Protein AF-A0A640VP22-F1 (afdb_monomer)

Structure (mmCIF, N/CA/C/O backbone):
data_AF-A0A640VP22-F1
#
_entry.id   AF-A0A640VP22-F1
#
loop_
_atom_site.group_PDB
_atom_site.id
_atom_site.type_symbol
_atom_site.label_atom_id
_atom_site.label_alt_id
_atom_site.label_comp_id
_atom_site.label_asym_id
_atom_site.label_entity_id
_atom_site.label_seq_id
_atom_site.pdbx_PDB_ins_code
_atom_site.Cartn_x
_atom_site.Cartn_y
_atom_site.Cartn_z
_atom_site.occupancy
_atom_site.B_iso_or_equiv
_atom_site.auth_seq_id
_atom_site.auth_comp_id
_atom_site.auth_asym_id
_atom_site.auth_atom_id
_atom_site.pdbx_PDB_model_num
ATOM 1 N N . MET A 1 1 ? -20.504 10.944 -17.393 1.00 70.50 1 MET A N 1
ATOM 2 C CA . MET A 1 1 ? -19.951 9.581 -17.569 1.00 70.50 1 MET A CA 1
ATOM 3 C C . MET A 1 1 ? -20.963 8.464 -17.275 1.00 70.50 1 MET A C 1
ATOM 5 O O . MET A 1 1 ? -20.603 7.311 -17.451 1.00 70.50 1 MET A O 1
ATOM 9 N N . GLY A 1 2 ? -22.208 8.763 -16.865 1.00 82.88 2 GLY A N 1
ATOM 10 C CA . GLY A 1 2 ? -23.311 7.787 -16.872 1.00 82.88 2 GLY A CA 1
ATOM 11 C C . GLY A 1 2 ? -23.309 6.718 -15.774 1.00 82.88 2 GLY A C 1
ATOM 12 O O . GLY A 1 2 ? -24.200 5.882 -15.793 1.00 82.88 2 GLY A O 1
ATOM 13 N N . TRP A 1 3 ? -22.345 6.725 -14.841 1.00 85.38 3 TRP A N 1
ATOM 14 C CA . TRP A 1 3 ? -22.355 5.807 -13.698 1.00 85.38 3 TRP A CA 1
ATOM 15 C C . TRP A 1 3 ? -23.515 6.119 -12.753 1.00 85.38 3 TRP A C 1
ATOM 17 O O . TRP A 1 3 ? -23.686 7.269 -12.346 1.00 85.38 3 TRP A O 1
ATOM 27 N N . GLU A 1 4 ? -24.273 5.083 -12.406 1.00 84.69 4 GLU A N 1
ATOM 28 C CA . GLU A 1 4 ? -25.329 5.143 -11.405 1.00 84.69 4 GLU A CA 1
ATOM 29 C C . GLU A 1 4 ? -24.801 4.502 -10.121 1.00 84.69 4 GLU A C 1
ATOM 31 O O . GLU A 1 4 ? -24.335 3.358 -10.158 1.00 84.69 4 GLU A O 1
ATOM 36 N N . PRO A 1 5 ? -24.813 5.227 -8.993 1.00 85.00 5 PRO A N 1
ATOM 37 C CA . PRO A 1 5 ? -24.357 4.666 -7.737 1.00 85.00 5 PRO A CA 1
ATOM 38 C C . PRO A 1 5 ? -25.283 3.529 -7.273 1.00 85.00 5 PRO A C 1
ATOM 40 O O . PRO A 1 5 ? -26.452 3.479 -7.667 1.00 85.00 5 PRO A O 1
ATOM 43 N N . PRO A 1 6 ? -24.800 2.629 -6.397 1.00 85.56 6 PRO A N 1
ATOM 44 C CA . PRO A 1 6 ? -25.638 1.591 -5.812 1.00 85.56 6 PRO A CA 1
ATOM 45 C C . PRO A 1 6 ? -26.874 2.169 -5.111 1.00 85.56 6 PRO A C 1
ATOM 47 O O . PRO A 1 6 ? -26.823 3.247 -4.518 1.00 85.56 6 PRO A O 1
ATOM 50 N N . ALA A 1 7 ? -27.974 1.406 -5.106 1.00 83.81 7 ALA A N 1
ATOM 51 C CA . ALA A 1 7 ? -29.240 1.821 -4.488 1.00 83.81 7 ALA A CA 1
ATOM 52 C C . ALA A 1 7 ? -29.098 2.195 -3.000 1.00 83.81 7 ALA A C 1
ATOM 54 O O . ALA A 1 7 ? -29.812 3.061 -2.497 1.00 83.81 7 ALA A O 1
ATOM 55 N N . ARG A 1 8 ? -28.159 1.551 -2.297 1.00 86.50 8 ARG A N 1
ATOM 56 C CA . ARG A 1 8 ? -27.728 1.941 -0.958 1.00 86.50 8 ARG A CA 1
ATOM 57 C C . ARG A 1 8 ? -26.266 2.354 -1.022 1.00 86.50 8 ARG A C 1
ATOM 59 O O . ARG A 1 8 ? -25.406 1.493 -1.168 1.00 86.50 8 ARG A O 1
ATOM 66 N N . LEU A 1 9 ? -26.025 3.651 -0.862 1.00 89.44 9 LEU A N 1
ATOM 67 C CA . LEU A 1 9 ? -24.681 4.209 -0.778 1.00 89.44 9 LEU A CA 1
ATOM 68 C C . LEU A 1 9 ? -23.944 3.645 0.438 1.00 89.44 9 LEU A C 1
ATOM 70 O O . LEU A 1 9 ? -24.460 3.662 1.562 1.00 89.44 9 LEU A O 1
ATOM 74 N N . GLY A 1 10 ? -22.738 3.153 0.196 1.00 89.69 10 GLY A N 1
ATOM 75 C CA . GLY A 1 10 ? -21.825 2.626 1.194 1.00 89.69 10 GLY A CA 1
ATOM 76 C C . GLY A 1 10 ? -20.486 3.357 1.179 1.00 89.69 10 GLY A C 1
ATOM 77 O O . GLY A 1 10 ? -20.133 4.071 0.247 1.00 89.69 10 GLY A O 1
ATOM 78 N N . GLN A 1 11 ? -19.693 3.147 2.229 1.00 92.06 11 GLN A N 1
ATOM 79 C CA . GLN A 1 11 ? -18.321 3.673 2.283 1.00 92.06 11 GLN A CA 1
ATOM 80 C C . GLN A 1 11 ? -17.365 2.924 1.338 1.00 92.06 11 GLN A C 1
ATOM 82 O O . GLN A 1 11 ? -16.268 3.398 1.069 1.00 92.06 11 GLN A O 1
ATOM 87 N N . PHE A 1 12 ? -17.787 1.762 0.836 1.00 94.00 12 PHE A N 1
ATOM 88 C CA . PHE A 1 12 ? -16.981 0.819 0.062 1.00 94.00 12 PHE A CA 1
ATOM 89 C C . PHE A 1 12 ? -17.695 0.428 -1.239 1.00 94.00 12 PHE A C 1
ATOM 91 O O . PHE A 1 12 ? -17.781 -0.755 -1.577 1.00 94.00 12 PHE A O 1
ATOM 98 N N . ASP A 1 13 ? -18.277 1.412 -1.924 1.00 92.38 13 ASP A N 1
ATOM 99 C CA . ASP A 1 13 ? -18.918 1.209 -3.223 1.00 92.38 13 ASP A CA 1
ATOM 100 C C . ASP A 1 13 ? -17.844 1.086 -4.311 1.00 92.38 13 ASP A C 1
ATOM 102 O O . ASP A 1 13 ? -17.009 1.975 -4.498 1.00 92.38 13 ASP A O 1
ATOM 106 N N . LEU A 1 14 ? -17.839 -0.043 -5.023 1.00 91.94 14 LEU A N 1
ATOM 107 C CA . LEU A 1 14 ? -16.862 -0.304 -6.075 1.00 91.94 14 LEU A CA 1
ATOM 108 C C . LEU A 1 14 ? -17.170 0.531 -7.322 1.00 91.94 14 LEU A C 1
ATOM 110 O O . LEU A 1 14 ? -18.305 0.583 -7.796 1.00 91.94 14 LEU A O 1
ATOM 114 N N . LEU A 1 15 ? -16.133 1.159 -7.873 1.00 92.50 15 LEU A N 1
ATOM 115 C CA . LEU A 1 15 ? -16.240 1.953 -9.094 1.00 92.50 15 LEU A CA 1
ATOM 116 C C . LEU A 1 15 ? -16.247 1.054 -10.341 1.00 92.50 15 LEU A C 1
ATOM 118 O O . LEU A 1 15 ? -15.545 0.040 -10.360 1.00 92.50 15 LEU A O 1
ATOM 122 N N . PRO A 1 16 ? -16.967 1.440 -11.410 1.00 92.38 16 PRO A N 1
ATOM 123 C CA . PRO A 1 16 ? -16.885 0.754 -12.691 1.00 92.38 16 PRO A CA 1
ATOM 124 C C . PRO A 1 16 ? -15.518 1.003 -13.335 1.00 92.38 16 PRO A C 1
ATOM 126 O O . PRO A 1 16 ? -14.792 1.943 -12.990 1.00 92.38 16 PRO A O 1
ATOM 129 N N . TRP A 1 17 ? -15.180 0.196 -14.332 1.00 91.94 17 TRP A N 1
ATOM 130 C CA . TRP A 1 17 ? -14.013 0.456 -15.160 1.00 91.94 17 TRP A CA 1
ATOM 131 C C . TRP A 1 17 ? -14.352 1.447 -16.267 1.00 91.94 17 TRP A C 1
ATOM 133 O O . TRP A 1 17 ? -15.409 1.379 -16.890 1.00 91.94 17 TRP A O 1
ATOM 143 N N . PHE A 1 18 ? -13.418 2.356 -16.533 1.00 92.25 18 PHE A N 1
ATOM 144 C CA . PHE A 1 18 ? -13.453 3.219 -17.705 1.00 92.25 18 PHE A CA 1
ATOM 145 C C . PHE A 1 18 ? -12.259 2.884 -18.588 1.00 92.25 18 PHE A C 1
ATOM 147 O O . PHE A 1 18 ? -11.114 3.085 -18.180 1.00 92.25 18 PHE A O 1
ATOM 154 N N . ILE A 1 19 ? -12.526 2.374 -19.788 1.00 91.88 19 ILE A N 1
ATOM 155 C CA . ILE A 1 19 ? -11.501 1.995 -20.764 1.00 91.88 19 ILE A CA 1
ATOM 156 C C . ILE A 1 19 ? -11.592 2.941 -21.956 1.00 91.88 19 ILE A C 1
ATOM 158 O O . ILE A 1 19 ? -12.686 3.310 -22.374 1.00 91.88 19 ILE A O 1
ATOM 162 N N . ARG A 1 20 ? -10.437 3.360 -22.475 1.00 90.56 20 ARG A N 1
ATOM 163 C CA . ARG A 1 20 ? -10.348 4.116 -23.727 1.00 90.56 20 ARG A CA 1
ATOM 164 C C . ARG A 1 20 ? -9.961 3.184 -24.859 1.00 90.56 20 ARG A C 1
ATOM 166 O O . ARG A 1 20 ? -9.027 2.402 -24.677 1.00 90.56 20 ARG A O 1
ATOM 173 N N . ASP A 1 21 ? -10.682 3.256 -25.969 1.00 90.19 21 ASP A N 1
ATOM 174 C CA . ASP A 1 21 ? -10.351 2.520 -27.188 1.00 90.19 21 ASP A CA 1
ATOM 175 C C . ASP A 1 21 ? -9.352 3.290 -28.072 1.00 90.19 21 ASP A C 1
ATOM 177 O O . ASP A 1 21 ? -8.767 4.294 -27.655 1.00 90.19 21 ASP A O 1
ATOM 181 N N . GLU A 1 22 ? -9.109 2.776 -29.278 1.00 88.06 22 GLU A N 1
ATOM 182 C CA . GLU A 1 22 ? -8.198 3.376 -30.258 1.00 88.06 22 GLU A CA 1
ATOM 183 C C . GLU A 1 22 ? -8.702 4.703 -30.847 1.00 88.06 22 GLU A C 1
ATOM 185 O O . GLU A 1 22 ? -7.883 5.526 -31.258 1.00 88.06 22 GLU A O 1
ATOM 190 N N . ASP A 1 23 ? -10.014 4.950 -30.791 1.00 90.88 23 ASP A N 1
ATOM 191 C CA . ASP A 1 23 ? -10.672 6.179 -31.245 1.00 90.88 23 ASP A CA 1
ATOM 192 C C . ASP A 1 23 ? -10.796 7.233 -30.116 1.00 90.88 23 ASP A C 1
ATOM 194 O O . ASP A 1 23 ? -11.493 8.238 -30.262 1.00 90.88 23 ASP A O 1
ATOM 198 N N . ASP A 1 24 ? -10.131 7.008 -28.971 1.00 85.12 24 ASP A N 1
ATOM 199 C CA . ASP A 1 24 ? -10.207 7.800 -27.726 1.00 85.12 24 ASP A CA 1
ATOM 200 C C . ASP A 1 24 ? -11.627 7.885 -27.122 1.00 85.12 24 ASP A C 1
ATOM 202 O O . ASP A 1 24 ? -11.910 8.719 -26.251 1.00 85.12 24 ASP A O 1
ATOM 206 N N . GLN A 1 25 ? -12.528 6.975 -27.508 1.00 90.81 25 GLN A N 1
ATOM 207 C CA . GLN A 1 25 ? -13.849 6.863 -26.899 1.00 90.81 25 GLN A CA 1
ATOM 208 C C . GLN A 1 25 ? -13.753 6.157 -25.547 1.00 90.81 25 GLN A C 1
ATOM 210 O O . GLN A 1 25 ? -13.010 5.195 -25.353 1.00 90.81 25 GLN A O 1
ATOM 215 N N . ARG A 1 26 ? -14.524 6.650 -24.570 1.00 92.06 26 ARG A N 1
ATOM 216 C CA . ARG A 1 26 ? -14.539 6.122 -23.200 1.00 92.06 26 ARG A CA 1
ATOM 217 C C . ARG A 1 26 ? -15.707 5.168 -23.002 1.00 92.06 26 ARG A C 1
ATOM 219 O O . ARG A 1 26 ? -16.858 5.597 -22.961 1.00 92.06 26 ARG A O 1
ATOM 226 N N . HIS A 1 27 ? -15.388 3.910 -22.747 1.00 92.19 27 HIS A N 1
ATOM 227 C CA . HIS A 1 27 ? -16.341 2.851 -22.445 1.00 92.19 27 HIS A CA 1
ATOM 228 C C . HIS A 1 27 ? -16.439 2.649 -20.938 1.00 92.19 27 HIS A C 1
ATOM 230 O O . HIS A 1 27 ? -15.427 2.422 -20.272 1.00 92.19 27 HIS A O 1
ATOM 236 N N . ARG A 1 28 ? -17.658 2.733 -20.396 1.00 92.38 28 ARG A N 1
ATOM 237 C CA . ARG A 1 28 ? -17.958 2.319 -19.021 1.00 92.38 28 ARG A CA 1
ATOM 238 C C . ARG A 1 28 ? -18.259 0.826 -19.020 1.00 92.38 28 ARG A C 1
ATOM 240 O O . ARG A 1 28 ? -19.160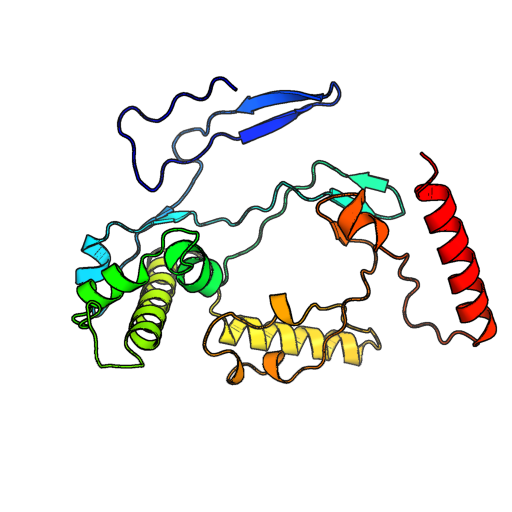 0.391 -19.731 1.00 92.38 28 ARG A O 1
ATOM 247 N N . ILE A 1 29 ? -17.558 0.078 -18.181 1.00 91.75 29 ILE A N 1
ATOM 248 C CA . ILE A 1 29 ? -17.802 -1.341 -17.939 1.00 91.75 29 ILE A CA 1
ATOM 249 C C . ILE A 1 29 ? -18.141 -1.495 -16.462 1.00 91.75 29 ILE A C 1
ATOM 251 O O . ILE A 1 29 ? -17.290 -1.291 -15.592 1.00 91.75 29 ILE A O 1
ATOM 255 N N . ASP A 1 30 ? -19.401 -1.814 -16.185 1.00 89.19 30 ASP A N 1
ATOM 256 C CA . ASP A 1 30 ? -19.852 -2.073 -14.824 1.00 89.19 30 ASP A CA 1
ATOM 257 C C . ASP A 1 30 ? -19.290 -3.418 -14.335 1.00 89.19 30 ASP A C 1
ATOM 259 O O . ASP A 1 30 ? -19.134 -4.373 -15.099 1.00 89.19 30 ASP A O 1
ATOM 263 N N . LEU A 1 31 ? -18.945 -3.480 -13.049 1.00 87.31 31 LEU A N 1
ATOM 264 C CA . LEU A 1 31 ? -18.388 -4.686 -12.445 1.00 87.31 31 LEU A CA 1
ATOM 265 C C . LEU A 1 31 ? -19.473 -5.751 -12.298 1.00 87.31 31 LEU A C 1
ATOM 267 O O . LEU A 1 31 ? -20.495 -5.527 -11.648 1.00 87.31 31 LEU A O 1
ATOM 271 N N . THR A 1 32 ? -19.227 -6.939 -12.844 1.00 82.56 32 THR A N 1
ATOM 272 C CA . THR A 1 32 ? -20.108 -8.087 -12.622 1.00 82.56 32 THR A CA 1
ATOM 273 C C . THR A 1 32 ? -20.063 -8.508 -11.152 1.00 82.56 32 THR A C 1
ATOM 275 O O . THR A 1 32 ? -19.002 -8.521 -10.526 1.00 82.56 32 THR A O 1
ATOM 278 N N . SER A 1 33 ? -21.209 -8.892 -10.587 1.00 78.06 33 SER A N 1
ATOM 279 C CA . SER A 1 33 ? -21.259 -9.424 -9.221 1.00 78.06 33 SER A CA 1
ATOM 280 C C . SER A 1 33 ? -20.291 -10.604 -9.051 1.00 78.06 33 SER A C 1
ATOM 282 O O . SER A 1 33 ? -20.219 -11.486 -9.906 1.00 78.06 33 SER A O 1
ATOM 284 N N . GLY A 1 34 ? -19.535 -10.609 -7.951 1.00 83.12 34 GLY A N 1
ATOM 285 C CA . GLY A 1 34 ? -18.610 -11.691 -7.598 1.00 83.12 34 GLY A CA 1
ATOM 286 C C . GLY A 1 34 ? -17.203 -11.598 -8.200 1.00 83.12 34 GLY A C 1
ATOM 287 O O . GLY A 1 34 ? -16.357 -12.412 -7.841 1.00 83.12 34 GLY A O 1
ATOM 288 N N . VAL A 1 35 ? -16.907 -10.613 -9.061 1.00 90.06 35 VAL A N 1
ATOM 289 C CA . VAL A 1 35 ? -15.550 -10.460 -9.640 1.00 90.06 35 VAL A CA 1
ATOM 290 C C . VAL A 1 35 ? -14.541 -9.853 -8.666 1.00 90.06 35 VAL A C 1
ATOM 292 O O . VAL A 1 35 ? -13.336 -10.028 -8.834 1.00 90.06 35 VAL A O 1
ATOM 295 N N . VAL A 1 36 ? -15.021 -9.145 -7.641 1.00 93.75 36 VAL A N 1
ATOM 296 C CA . VAL A 1 36 ? -14.184 -8.533 -6.608 1.00 93.75 36 VAL A CA 1
ATOM 297 C C . VAL A 1 36 ? -14.371 -9.289 -5.305 1.00 93.75 36 VAL A C 1
ATOM 299 O O . VAL A 1 36 ? -15.462 -9.324 -4.738 1.00 93.75 36 VAL A O 1
ATOM 302 N N . ARG A 1 37 ? -13.280 -9.878 -4.818 1.00 95.50 37 ARG A N 1
ATOM 303 C CA . ARG A 1 37 ? -13.211 -10.450 -3.478 1.00 95.50 37 ARG A CA 1
ATOM 304 C C . ARG A 1 37 ? -12.770 -9.367 -2.499 1.00 95.50 37 ARG A C 1
ATOM 306 O O . ARG A 1 37 ? -11.743 -8.723 -2.712 1.00 95.50 37 ARG A O 1
ATOM 313 N N . GLU A 1 38 ? -13.525 -9.203 -1.421 1.00 96.88 38 GLU A N 1
ATOM 314 C CA . GLU A 1 38 ? -13.189 -8.330 -0.296 1.00 96.88 38 GLU A CA 1
ATOM 315 C C . GLU A 1 38 ? -12.933 -9.158 0.967 1.00 96.88 38 GLU A C 1
ATOM 317 O O . GLU A 1 38 ? -13.460 -10.260 1.129 1.00 96.88 38 GLU A O 1
ATOM 322 N N . VAL A 1 39 ? -12.116 -8.617 1.866 1.00 98.38 39 VAL A N 1
ATOM 323 C CA . VAL A 1 39 ? -11.844 -9.161 3.199 1.00 98.38 39 VAL A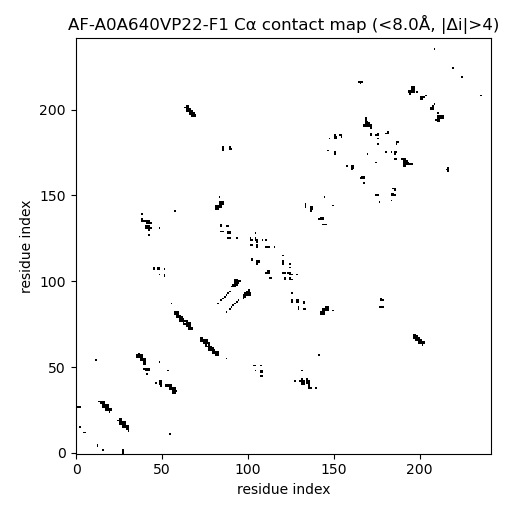 CA 1
ATOM 324 C C . VAL A 1 39 ? -12.382 -8.171 4.222 1.00 98.38 39 VAL A C 1
ATOM 326 O O . VAL A 1 39 ? -12.004 -6.999 4.198 1.00 98.38 39 VAL A O 1
ATOM 329 N N . ALA A 1 40 ? -13.267 -8.639 5.102 1.00 98.50 40 ALA A N 1
ATOM 330 C CA . ALA A 1 40 ? -13.713 -7.869 6.258 1.00 98.50 40 ALA A CA 1
ATOM 331 C C . ALA A 1 40 ? -12.582 -7.795 7.290 1.00 98.50 40 ALA A C 1
ATOM 333 O O . ALA A 1 40 ? -11.897 -8.791 7.518 1.00 98.50 40 ALA A O 1
ATOM 334 N N . ILE A 1 41 ? -12.377 -6.626 7.893 1.00 98.69 41 ILE A N 1
ATOM 335 C CA . ILE A 1 41 ? -11.274 -6.394 8.825 1.00 98.69 41 ILE A CA 1
ATOM 336 C C . ILE A 1 41 ? -11.758 -6.591 10.259 1.00 98.69 41 ILE A C 1
ATOM 338 O O . ILE A 1 41 ? -12.689 -5.934 10.722 1.00 98.69 41 ILE A O 1
ATOM 342 N N . MET A 1 42 ? -11.088 -7.490 10.964 1.00 98.38 42 MET A N 1
ATOM 343 C CA . MET A 1 42 ? -11.325 -7.843 12.355 1.00 98.38 42 MET A CA 1
ATOM 344 C C . MET A 1 42 ? -9.998 -8.009 13.097 1.00 98.38 42 MET A C 1
ATOM 346 O O . MET A 1 42 ? -8.952 -8.221 12.487 1.00 98.38 42 MET A O 1
ATOM 350 N N . HIS A 1 43 ? -10.043 -7.919 14.424 1.00 98.50 43 HIS A N 1
ATOM 351 C CA . HIS A 1 43 ? -8.875 -8.107 15.279 1.00 98.50 43 HIS A CA 1
ATOM 352 C C . HIS A 1 43 ? -9.120 -9.271 16.248 1.00 98.50 43 HIS A C 1
ATOM 354 O O . HIS A 1 43 ? -10.225 -9.350 16.792 1.00 98.50 43 HIS A O 1
ATOM 360 N N . PRO A 1 44 ? -8.125 -10.143 16.505 1.00 96.12 44 PRO A N 1
ATOM 361 C CA . PRO A 1 44 ? -8.293 -11.289 17.401 1.00 96.12 44 PRO A CA 1
ATOM 362 C C . PRO A 1 44 ? -8.623 -10.867 18.841 1.00 96.12 44 PRO A C 1
ATOM 364 O O . PRO A 1 44 ? -9.509 -11.442 19.466 1.00 96.12 44 PRO A O 1
ATOM 367 N N . GLU A 1 45 ? -7.946 -9.834 19.351 1.00 97.12 45 GLU A N 1
ATOM 368 C CA . GLU A 1 45 ? -8.131 -9.352 20.732 1.00 97.12 45 GLU A CA 1
ATOM 369 C C . GLU A 1 45 ? -9.089 -8.151 20.869 1.00 97.12 45 GLU A C 1
ATOM 371 O O . GLU A 1 45 ? -9.813 -8.031 21.857 1.00 97.12 45 GLU A O 1
ATOM 376 N N . HIS A 1 46 ? -9.154 -7.266 19.868 1.00 97.38 46 HIS A N 1
ATOM 377 C CA . HIS A 1 46 ? -9.941 -6.034 19.913 1.00 97.38 46 HIS A CA 1
ATOM 378 C C . HIS A 1 46 ? -11.222 -6.150 19.080 1.00 97.38 46 HIS A C 1
ATOM 380 O O . HIS A 1 46 ? -11.310 -5.659 17.953 1.00 97.38 46 HIS A O 1
ATOM 386 N N . GLN A 1 47 ? -12.252 -6.768 19.659 1.00 95.19 47 GLN A N 1
ATOM 387 C CA . GLN A 1 47 ? -13.533 -7.018 18.980 1.00 95.19 47 GLN A CA 1
ATOM 388 C C . GLN A 1 47 ? -14.220 -5.741 18.458 1.00 95.19 47 GLN A C 1
ATOM 390 O O . GLN A 1 47 ? -14.944 -5.801 17.464 1.00 95.19 47 GLN A O 1
ATOM 395 N N . GLY A 1 48 ? -13.953 -4.580 19.072 1.00 97.25 48 GLY A N 1
ATOM 396 C CA . GLY A 1 48 ? -14.472 -3.282 18.627 1.00 97.25 48 GLY A CA 1
ATOM 397 C C . GLY A 1 48 ? -14.093 -2.921 17.187 1.00 97.25 48 GLY A C 1
ATOM 398 O O . GLY A 1 48 ? -14.855 -2.227 16.519 1.00 97.25 48 GLY A O 1
ATOM 399 N N . ILE A 1 49 ? -12.979 -3.447 16.662 1.00 98.31 49 ILE A N 1
ATOM 400 C CA . ILE A 1 49 ? -12.565 -3.223 15.268 1.00 98.31 49 ILE A CA 1
ATOM 401 C C . ILE A 1 49 ? -13.597 -3.774 14.278 1.00 98.31 49 ILE A C 1
ATOM 403 O O . ILE A 1 49 ? -13.905 -3.113 13.289 1.00 98.31 49 ILE A O 1
ATOM 407 N N . ALA A 1 50 ? -14.183 -4.943 14.554 1.00 97.50 50 ALA A N 1
ATOM 408 C CA . ALA A 1 50 ? -15.172 -5.548 13.660 1.00 97.50 50 ALA A CA 1
ATOM 409 C C . ALA A 1 50 ? -16.446 -4.688 13.538 1.00 97.50 50 ALA A C 1
ATOM 411 O O . ALA A 1 50 ? -17.079 -4.658 12.482 1.00 97.50 50 ALA A O 1
ATOM 412 N N . ALA A 1 51 ? -16.796 -3.939 14.591 1.00 96.44 51 ALA A N 1
ATOM 413 C CA . ALA A 1 51 ? -17.960 -3.055 14.601 1.00 96.44 51 ALA A CA 1
ATOM 414 C C . ALA A 1 51 ? -17.813 -1.845 13.660 1.00 96.44 51 ALA A C 1
ATOM 416 O O . ALA A 1 51 ? -18.820 -1.265 13.259 1.00 96.44 51 ALA A O 1
ATOM 417 N N . LEU A 1 52 ? -16.584 -1.493 13.260 1.00 97.12 52 LEU A N 1
ATOM 418 C CA . LEU A 1 52 ? -16.323 -0.424 12.290 1.00 97.12 52 LEU A CA 1
ATOM 419 C C . LEU A 1 52 ? -16.733 -0.809 10.856 1.00 97.12 52 LEU A C 1
ATOM 421 O O . LEU A 1 52 ? -16.781 0.053 9.983 1.00 97.12 52 LEU A O 1
ATOM 425 N N . GLY A 1 53 ? -17.020 -2.091 10.590 1.00 97.06 53 GLY A N 1
ATOM 426 C CA . GLY A 1 53 ? -17.490 -2.555 9.280 1.00 97.06 53 GLY A CA 1
ATOM 427 C C . GLY A 1 53 ? -16.472 -2.366 8.152 1.00 97.06 53 GLY A C 1
ATOM 428 O O . GLY A 1 53 ? -16.853 -2.263 6.985 1.00 97.06 53 GLY A O 1
ATOM 429 N N . LEU A 1 54 ? -15.184 -2.289 8.493 1.00 98.38 54 LEU A N 1
ATOM 430 C CA . LEU A 1 54 ? -14.114 -2.069 7.528 1.00 98.38 54 LEU A CA 1
ATOM 431 C C . LEU A 1 54 ? -13.941 -3.295 6.634 1.00 98.38 54 LEU A C 1
ATOM 433 O O . LEU A 1 54 ? -13.999 -4.439 7.089 1.00 98.38 54 LEU A O 1
ATOM 437 N N . ARG A 1 55 ? -13.669 -3.051 5.355 1.00 98.12 55 ARG A N 1
ATOM 438 C CA . ARG A 1 55 ? -13.332 -4.092 4.385 1.00 98.12 55 ARG A CA 1
ATOM 439 C C . ARG A 1 55 ? -12.383 -3.557 3.326 1.00 98.12 55 ARG A C 1
ATOM 441 O O . ARG A 1 55 ? -12.298 -2.349 3.120 1.00 98.12 55 ARG A O 1
ATOM 448 N N . TRP A 1 56 ? -11.658 -4.450 2.662 1.00 98.44 56 TRP A N 1
ATOM 449 C CA . TRP A 1 56 ? -10.793 -4.077 1.543 1.00 98.44 56 TRP A CA 1
ATOM 450 C C . TRP A 1 56 ? -10.713 -5.181 0.489 1.00 98.44 56 TRP A C 1
ATOM 452 O O . TRP A 1 56 ? -10.747 -6.363 0.830 1.00 98.44 56 TRP A O 1
ATOM 462 N N . TYR A 1 57 ? -10.591 -4.805 -0.784 1.00 97.19 57 TYR A N 1
ATOM 463 C CA . TYR A 1 57 ? -10.462 -5.748 -1.897 1.00 97.19 57 TYR A CA 1
ATOM 464 C C . TYR A 1 57 ? -9.086 -6.421 -1.917 1.00 97.19 57 TYR A C 1
ATOM 466 O O . TYR A 1 57 ? -8.084 -5.822 -1.540 1.00 97.19 57 TYR A O 1
ATOM 474 N N . THR A 1 58 ? -9.020 -7.668 -2.385 1.00 97.12 58 THR A N 1
ATOM 475 C CA . THR A 1 58 ? -7.820 -8.508 -2.219 1.00 97.12 58 THR A CA 1
ATOM 476 C C . THR A 1 58 ? -6.732 -8.298 -3.267 1.00 97.12 58 THR A C 1
ATOM 478 O O . THR A 1 58 ? -5.601 -8.726 -3.055 1.00 97.12 58 THR A O 1
ATOM 481 N N . VAL A 1 59 ? -7.060 -7.700 -4.416 1.00 95.62 59 VAL A N 1
ATOM 482 C CA . VAL A 1 59 ? -6.139 -7.577 -5.557 1.00 95.62 59 VAL A CA 1
ATOM 483 C C . VAL A 1 59 ? -5.802 -6.105 -5.823 1.00 95.62 59 VA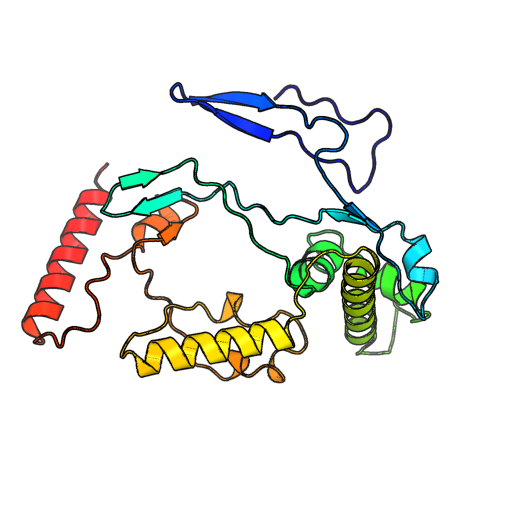L A C 1
ATOM 485 O O . VAL A 1 59 ? -6.655 -5.382 -6.339 1.00 95.62 59 VAL A O 1
ATOM 488 N N . PRO A 1 60 ? -4.573 -5.642 -5.525 1.00 96.38 60 PRO A N 1
ATOM 489 C CA . PRO A 1 60 ? -4.121 -4.319 -5.940 1.00 96.38 60 PRO A CA 1
ATOM 490 C C . PRO A 1 60 ? -3.840 -4.299 -7.441 1.00 96.38 60 PRO A C 1
ATOM 492 O O . PRO A 1 60 ? -2.959 -5.018 -7.911 1.00 96.38 60 PRO A O 1
ATOM 495 N N . VAL A 1 61 ? -4.543 -3.446 -8.188 1.00 95.81 61 VAL A N 1
ATOM 496 C CA . VAL A 1 61 ? -4.310 -3.254 -9.627 1.00 95.81 61 VAL A CA 1
ATOM 497 C C . VAL A 1 61 ? -3.928 -1.806 -9.901 1.00 95.81 61 VAL A C 1
ATOM 499 O O . VAL A 1 61 ? -4.669 -0.882 -9.565 1.00 95.81 61 VAL A O 1
ATOM 502 N N . VAL A 1 62 ? -2.787 -1.606 -10.559 1.00 96.38 62 VAL A N 1
ATOM 503 C CA . VAL A 1 62 ? -2.392 -0.309 -11.116 1.00 96.38 62 VAL A CA 1
ATOM 504 C C . VAL A 1 62 ? -2.734 -0.313 -12.599 1.00 96.38 62 VAL A C 1
ATOM 506 O O . VAL A 1 62 ? -2.245 -1.155 -13.345 1.00 96.38 62 VAL A O 1
ATOM 509 N N . SER A 1 63 ? -3.580 0.623 -13.030 1.00 95.25 63 SER A N 1
ATOM 510 C CA . SER A 1 63 ? -4.129 0.662 -14.397 1.00 95.25 63 SER A CA 1
ATOM 511 C C . SER A 1 63 ? -3.931 1.998 -15.121 1.00 95.25 63 SER A C 1
ATOM 513 O O . SER A 1 63 ? -4.365 2.151 -16.257 1.00 95.25 63 SER A O 1
ATOM 515 N N . ASN A 1 64 ? -3.269 2.971 -14.490 1.00 92.81 64 ASN A N 1
ATOM 516 C CA . ASN A 1 64 ? -3.100 4.331 -15.011 1.00 92.81 64 ASN A CA 1
ATOM 517 C C . ASN A 1 64 ? -1.636 4.692 -15.323 1.00 92.81 64 ASN A C 1
ATOM 519 O O . ASN A 1 64 ? -1.250 5.857 -15.225 1.00 92.81 64 ASN A O 1
ATOM 523 N N . MET A 1 65 ? -0.813 3.696 -15.655 1.00 94.75 65 MET A N 1
ATOM 524 C CA . MET A 1 65 ? 0.587 3.887 -16.033 1.00 94.75 65 MET A CA 1
ATOM 525 C C . MET A 1 65 ? 0.832 3.422 -17.467 1.00 94.75 65 MET A C 1
ATOM 527 O O . MET A 1 65 ? 0.209 2.478 -17.943 1.00 94.75 65 MET A O 1
ATOM 531 N N . VAL A 1 66 ? 1.792 4.065 -18.123 1.00 92.88 66 VAL A N 1
ATOM 532 C CA . VAL A 1 66 ? 2.310 3.685 -19.435 1.00 92.88 66 VAL A CA 1
ATOM 533 C C . VAL A 1 66 ? 3.566 2.843 -19.254 1.00 92.88 66 VAL A C 1
ATOM 535 O O . VAL A 1 66 ? 4.495 3.258 -18.559 1.00 92.88 66 VAL A O 1
ATOM 538 N N . LEU A 1 67 ? 3.613 1.680 -19.899 1.00 94.88 67 LEU A N 1
ATOM 539 C CA . LEU A 1 67 ? 4.810 0.843 -19.990 1.00 94.88 67 LEU A CA 1
ATOM 540 C C . LEU A 1 67 ? 5.634 1.260 -21.209 1.00 94.88 67 LEU A C 1
ATOM 542 O O . LEU A 1 67 ? 5.093 1.359 -22.302 1.00 94.88 67 LEU A O 1
ATOM 546 N N . THR A 1 68 ? 6.943 1.462 -21.057 1.00 91.88 68 THR A N 1
ATOM 547 C CA . THR A 1 68 ? 7.851 1.727 -22.183 1.00 91.88 68 THR A CA 1
ATOM 548 C C . THR A 1 68 ? 8.902 0.631 -22.321 1.00 91.88 68 THR A C 1
ATOM 550 O O . THR A 1 68 ? 9.605 0.295 -21.361 1.00 91.88 68 THR A O 1
ATOM 553 N N . ILE A 1 69 ? 9.025 0.061 -23.523 1.00 90.06 69 ILE A N 1
ATOM 554 C CA . ILE A 1 69 ? 9.995 -0.991 -23.863 1.00 90.06 69 ILE A CA 1
ATOM 555 C C . ILE A 1 69 ? 10.592 -0.663 -25.229 1.00 90.06 69 ILE A C 1
ATOM 557 O O . ILE A 1 69 ? 9.872 -0.507 -26.209 1.00 90.06 69 ILE A O 1
ATOM 561 N N . GLY A 1 70 ? 11.919 -0.544 -25.319 1.00 84.12 70 GLY A N 1
ATOM 562 C CA . GLY A 1 70 ? 12.593 -0.337 -26.610 1.00 84.12 70 GLY A CA 1
ATOM 563 C C . GLY A 1 70 ? 12.219 0.965 -27.338 1.00 84.12 70 GLY A C 1
ATOM 564 O O . GLY A 1 70 ? 12.500 1.092 -28.523 1.00 84.12 70 GLY A O 1
ATOM 565 N N . GLY A 1 71 ? 11.611 1.935 -26.644 1.00 81.69 71 GLY A N 1
ATOM 566 C CA . GLY A 1 71 ? 11.101 3.175 -27.240 1.00 81.69 71 GLY A CA 1
ATOM 567 C C . GLY A 1 71 ? 9.658 3.097 -27.748 1.00 81.69 71 GLY A C 1
ATOM 568 O O . GLY A 1 71 ? 9.195 4.071 -28.334 1.00 81.69 71 GLY A O 1
ATOM 569 N N . ILE A 1 72 ? 8.969 1.978 -27.516 1.00 86.06 72 ILE A N 1
ATOM 570 C CA . ILE A 1 72 ? 7.538 1.798 -27.767 1.00 86.06 72 ILE A CA 1
ATOM 571 C C . ILE A 1 72 ? 6.798 1.993 -26.445 1.00 86.06 72 ILE A C 1
ATOM 573 O O . ILE A 1 72 ? 7.188 1.404 -25.434 1.00 86.06 72 ILE A O 1
ATOM 577 N N . ASP A 1 73 ? 5.742 2.804 -26.469 1.00 88.19 73 ASP A N 1
ATOM 578 C CA . ASP A 1 73 ? 4.883 3.057 -25.315 1.00 88.19 73 ASP A CA 1
ATOM 579 C C . ASP A 1 73 ? 3.586 2.247 -25.432 1.00 88.19 73 ASP A C 1
ATOM 581 O O . ASP A 1 73 ? 2.906 2.289 -26.455 1.00 88.19 73 ASP A O 1
ATOM 585 N N . TYR A 1 74 ? 3.240 1.549 -24.354 1.00 92.12 74 TYR A N 1
ATOM 586 C CA . TYR A 1 74 ? 2.040 0.736 -24.193 1.00 92.12 74 TYR A CA 1
ATOM 587 C C . TYR A 1 74 ? 1.150 1.424 -23.144 1.00 92.12 74 TYR A C 1
ATOM 589 O O . TYR A 1 74 ? 1.373 1.255 -21.940 1.00 92.12 74 TYR A O 1
ATOM 597 N N . PRO A 1 75 ? 0.191 2.271 -23.567 1.00 88.81 75 PRO A N 1
ATOM 598 C CA . PRO A 1 75 ? -0.594 3.114 -22.662 1.00 88.81 75 PRO A CA 1
ATOM 599 C C . PRO A 1 75 ? -1.680 2.356 -21.887 1.00 88.81 75 PRO A C 1
ATOM 601 O O . PRO A 1 75 ? -2.187 2.873 -20.896 1.00 88.81 75 PRO A O 1
ATOM 604 N N . CYS A 1 76 ? -2.026 1.142 -22.319 1.00 92.19 76 CYS A N 1
ATOM 605 C CA . CYS A 1 76 ? -2.916 0.230 -21.610 1.00 92.19 76 CYS A CA 1
ATOM 606 C C . CYS A 1 76 ? -2.106 -0.993 -21.157 1.00 92.19 76 CYS A C 1
ATOM 608 O O . CYS A 1 76 ? -2.007 -1.984 -21.876 1.00 92.19 76 CYS A O 1
ATOM 610 N N . ALA A 1 77 ? -1.464 -0.888 -19.993 1.00 95.06 77 ALA A N 1
ATOM 611 C CA . ALA A 1 77 ? -0.626 -1.946 -19.425 1.00 95.06 77 ALA A CA 1
ATOM 612 C C . ALA A 1 77 ? -0.930 -2.142 -17.927 1.00 95.06 77 ALA A C 1
ATOM 614 O O . ALA A 1 77 ? -0.072 -1.849 -17.091 1.00 95.06 77 ALA A O 1
ATOM 615 N N . PRO A 1 78 ? -2.156 -2.569 -17.560 1.00 96.00 78 PRO A N 1
ATOM 616 C CA . PRO A 1 78 ? -2.495 -2.820 -16.167 1.00 96.00 78 PRO A CA 1
ATOM 617 C C . PRO A 1 78 ? -1.681 -3.992 -15.610 1.00 96.00 78 PRO A C 1
ATOM 619 O O . PRO A 1 78 ? -1.468 -4.995 -16.290 1.00 96.00 78 PRO A O 1
ATOM 622 N N . PHE A 1 79 ? -1.251 -3.878 -14.358 1.00 97.19 7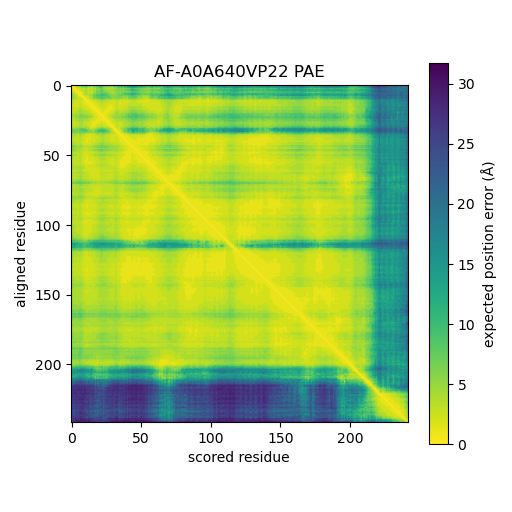9 PHE A N 1
ATOM 623 C CA . PHE A 1 79 ? -0.524 -4.935 -13.656 1.00 97.19 79 PHE A CA 1
ATOM 624 C C . PHE A 1 79 ? -0.952 -5.008 -12.191 1.00 97.19 79 PHE A C 1
ATOM 626 O O . PHE A 1 79 ? -1.454 -4.037 -11.615 1.00 97.19 79 PHE A O 1
ATOM 633 N N . ASN A 1 80 ? -0.749 -6.174 -11.584 1.00 97.06 80 ASN A N 1
ATOM 634 C CA . ASN A 1 80 ? -1.097 -6.439 -10.197 1.00 97.06 80 ASN A CA 1
ATOM 635 C C . ASN A 1 80 ? 0.016 -7.202 -9.472 1.00 97.06 80 ASN A C 1
ATOM 637 O O . ASN A 1 80 ? 0.942 -7.738 -10.081 1.00 97.06 80 ASN A O 1
ATOM 641 N N . GLY A 1 81 ? -0.110 -7.253 -8.152 1.00 94.94 81 GLY A N 1
ATOM 642 C CA . GLY A 1 81 ? 0.735 -8.047 -7.271 1.00 94.94 81 GLY A CA 1
ATOM 643 C C . GLY A 1 81 ? -0.058 -8.489 -6.048 1.00 94.94 81 GLY A C 1
ATOM 644 O O . GLY A 1 81 ? -1.263 -8.731 -6.137 1.00 94.94 81 GLY A O 1
ATOM 645 N N . VAL A 1 82 ? 0.620 -8.557 -4.908 1.00 95.56 82 VAL A N 1
ATOM 646 C CA . VAL A 1 82 ? -0.000 -8.735 -3.592 1.00 95.56 82 VAL A CA 1
ATOM 647 C C . VAL A 1 82 ? 0.181 -7.462 -2.781 1.00 95.56 82 VAL A C 1
ATOM 649 O O . VAL A 1 82 ? 1.153 -6.736 -2.985 1.00 95.56 82 VAL A O 1
ATOM 652 N N . TYR A 1 83 ? -0.749 -7.195 -1.871 1.00 98.19 83 TYR A N 1
ATOM 653 C CA . TYR A 1 83 ? -0.622 -6.065 -0.961 1.00 98.19 83 TYR A CA 1
ATOM 654 C C . TYR A 1 83 ? 0.512 -6.271 0.042 1.00 98.19 83 TYR A C 1
ATOM 656 O O . TYR A 1 83 ? 0.736 -7.382 0.531 1.00 98.19 83 TYR A O 1
ATOM 664 N N . MET A 1 84 ? 1.150 -5.168 0.422 1.00 98.19 84 MET A N 1
ATOM 665 C CA . MET A 1 84 ? 1.796 -5.013 1.717 1.00 98.19 84 MET A CA 1
ATOM 666 C C . MET A 1 84 ? 0.791 -4.415 2.716 1.00 98.19 84 MET A C 1
ATOM 668 O O . MET A 1 84 ? 0.098 -3.448 2.401 1.00 98.19 84 MET A O 1
ATOM 672 N N . GLY A 1 85 ? 0.709 -4.947 3.940 1.00 98.25 85 GLY A N 1
ATOM 673 C CA . GLY A 1 85 ? -0.325 -4.572 4.923 1.00 98.25 85 GLY A CA 1
ATOM 674 C C . GLY A 1 85 ? -0.427 -3.072 5.216 1.00 98.25 85 GLY A C 1
ATOM 675 O O . GLY A 1 85 ? -1.530 -2.531 5.329 1.00 98.25 85 GLY A O 1
ATOM 676 N N . THR A 1 86 ? 0.711 -2.375 5.228 1.00 98.44 86 THR A N 1
ATOM 677 C CA . THR A 1 86 ? 0.778 -0.924 5.459 1.00 98.44 86 THR A CA 1
ATOM 678 C C . THR A 1 86 ? 0.162 -0.097 4.324 1.00 98.44 86 THR A C 1
ATOM 680 O O . THR A 1 86 ? -0.225 1.048 4.554 1.00 98.44 86 THR A O 1
ATOM 683 N N . GLU A 1 87 ? -0.001 -0.646 3.115 1.00 98.62 87 GLU A N 1
ATOM 684 C CA . GLU A 1 87 ? -0.746 0.018 2.035 1.00 98.62 87 GLU A CA 1
ATOM 685 C C . GLU A 1 87 ? -2.233 0.143 2.379 1.00 98.62 87 GLU A C 1
ATOM 687 O O . GLU A 1 87 ? -2.862 1.158 2.081 1.00 98.62 87 GLU A O 1
ATOM 692 N N . ILE A 1 88 ? -2.800 -0.867 3.040 1.00 98.62 88 ILE A N 1
ATOM 693 C CA . ILE A 1 88 ? -4.204 -0.866 3.450 1.00 98.62 88 ILE A CA 1
ATOM 694 C C . ILE A 1 88 ? -4.354 -0.096 4.763 1.00 98.62 88 ILE A C 1
ATOM 696 O O . ILE A 1 88 ? -5.034 0.927 4.801 1.00 98.62 88 ILE A O 1
ATOM 700 N N . ALA A 1 89 ? -3.691 -0.548 5.827 1.00 98.56 89 ALA A N 1
ATOM 701 C CA . ALA A 1 89 ? -3.855 0.020 7.161 1.00 98.56 89 ALA A CA 1
ATOM 702 C C . ALA A 1 89 ? -3.285 1.443 7.257 1.00 98.56 89 ALA A C 1
ATOM 704 O O . ALA A 1 89 ? -4.019 2.397 7.518 1.00 98.56 89 ALA A O 1
ATOM 705 N N . SER A 1 90 ? -1.983 1.604 7.008 1.00 98.19 90 SER A N 1
ATOM 706 C CA . SER A 1 90 ? -1.284 2.871 7.253 1.00 98.19 90 SER A CA 1
ATOM 707 C C . SER A 1 90 ? -1.538 3.938 6.197 1.00 98.19 90 SER A C 1
ATOM 709 O O . SER A 1 90 ? -1.449 5.117 6.516 1.00 98.19 90 SER A O 1
ATOM 711 N N . ARG A 1 91 ? -1.863 3.558 4.957 1.00 98.19 91 ARG A N 1
ATOM 712 C CA . ARG A 1 91 ? -2.161 4.519 3.886 1.00 98.19 91 ARG A CA 1
ATOM 713 C C . ARG A 1 91 ? -3.656 4.661 3.641 1.00 98.19 91 ARG A C 1
ATOM 715 O O . ARG A 1 91 ? -4.191 5.750 3.802 1.00 98.19 91 ARG A O 1
ATOM 722 N N . ASN A 1 92 ? -4.353 3.598 3.241 1.00 98.44 92 ASN A N 1
ATOM 723 C CA . ASN A 1 92 ? -5.754 3.731 2.830 1.00 98.44 92 ASN A CA 1
ATOM 724 C C . ASN A 1 92 ? -6.688 4.059 4.006 1.00 98.44 92 ASN A C 1
ATOM 726 O O . ASN A 1 92 ? -7.489 4.985 3.883 1.00 98.44 92 ASN A O 1
ATOM 730 N N . PHE A 1 93 ? -6.567 3.357 5.135 1.00 98.62 93 PHE A N 1
ATOM 731 C CA . PHE A 1 93 ? -7.419 3.603 6.299 1.00 98.62 93 PHE A CA 1
ATOM 732 C C . PHE A 1 93 ? -6.960 4.789 7.149 1.00 98.62 93 PHE A C 1
ATOM 734 O O . PHE A 1 93 ? -7.797 5.576 7.586 1.00 98.62 93 PHE A O 1
ATOM 741 N N . ALA A 1 94 ? -5.654 4.943 7.372 1.00 98.06 94 ALA A N 1
ATOM 742 C CA . ALA A 1 94 ? -5.138 5.906 8.341 1.00 98.06 94 ALA A CA 1
ATOM 743 C C . ALA A 1 94 ? -4.816 7.310 7.790 1.00 98.06 94 ALA A C 1
ATOM 745 O O . ALA A 1 94 ? -4.935 8.271 8.555 1.00 98.06 94 ALA A O 1
ATOM 746 N N . ASP A 1 95 ? -4.424 7.471 6.514 1.00 98.00 95 ASP A N 1
ATOM 747 C CA . ASP A 1 95 ? -4.076 8.800 5.978 1.00 98.00 95 ASP A CA 1
ATOM 748 C C . ASP A 1 95 ? -5.267 9.765 6.130 1.00 98.00 95 ASP A C 1
ATOM 750 O O . ASP A 1 95 ? -6.394 9.463 5.731 1.00 98.00 95 ASP A O 1
ATOM 754 N N . ALA A 1 96 ? -5.003 10.976 6.633 1.00 96.31 96 ALA A N 1
ATOM 755 C CA . ALA A 1 96 ? -6.036 11.990 6.875 1.00 96.31 96 ALA A CA 1
ATOM 756 C C . ALA A 1 96 ? -6.766 12.449 5.597 1.00 96.31 96 ALA A C 1
ATOM 758 O O . ALA A 1 96 ? -7.906 12.891 5.661 1.00 96.31 96 ALA A O 1
ATOM 759 N N . GLY A 1 97 ? -6.115 12.345 4.433 1.00 97.19 97 GLY A N 1
ATOM 760 C CA . GLY A 1 97 ? -6.718 12.633 3.125 1.00 97.19 97 GLY A CA 1
ATOM 761 C C . GLY A 1 97 ? -7.398 11.427 2.467 1.00 97.19 97 GLY A C 1
ATOM 762 O O . GLY A 1 97 ? -7.685 11.479 1.272 1.00 97.19 97 GLY A O 1
ATOM 763 N N . ARG A 1 98 ? -7.566 10.316 3.195 1.00 98.00 98 ARG A N 1
ATOM 764 C CA . ARG A 1 98 ? -8.207 9.076 2.732 1.00 98.00 98 ARG A CA 1
ATOM 765 C C . ARG A 1 98 ? -9.400 8.770 3.640 1.00 98.00 98 ARG A C 1
ATOM 767 O O . ARG A 1 98 ? -10.255 9.634 3.780 1.00 98.00 98 ARG A O 1
ATOM 774 N N . TYR A 1 99 ? -9.481 7.579 4.237 1.00 98.12 99 TYR A N 1
ATOM 775 C CA . TYR A 1 99 ? -10.576 7.258 5.160 1.00 98.12 99 TYR A CA 1
ATOM 776 C C . TYR A 1 99 ? -10.402 7.902 6.547 1.00 98.12 99 TYR A C 1
ATOM 778 O O . TYR A 1 99 ? -11.392 8.085 7.244 1.00 98.12 99 TYR A O 1
ATOM 786 N N . ALA A 1 100 ? -9.175 8.273 6.940 1.00 97.56 100 ALA A N 1
ATOM 787 C CA . ALA A 1 100 ? -8.872 8.982 8.188 1.00 97.56 100 ALA A CA 1
ATOM 788 C C . ALA A 1 100 ? -9.386 8.304 9.484 1.00 97.56 100 ALA A C 1
ATOM 790 O O . ALA A 1 100 ? -9.747 8.984 10.442 1.00 97.56 100 ALA A O 1
ATOM 791 N N . LEU A 1 101 ? -9.362 6.969 9.548 1.00 97.12 101 LEU A N 1
ATOM 792 C CA . LEU A 1 101 ? -10.023 6.158 10.588 1.00 97.12 101 LEU A CA 1
ATOM 793 C C . LEU A 1 101 ? -9.234 5.995 11.894 1.00 97.12 101 LEU A C 1
ATOM 795 O O . LEU A 1 101 ? -9.680 5.299 12.802 1.00 97.12 101 LEU A O 1
ATOM 799 N N . LEU A 1 102 ? -8.051 6.602 12.022 1.00 96.62 102 LEU A N 1
ATOM 800 C CA . LEU A 1 102 ? -7.219 6.456 13.224 1.00 96.62 102 LEU A CA 1
ATOM 801 C C . LEU A 1 102 ? -7.942 6.808 14.541 1.00 96.62 102 LEU A C 1
ATOM 803 O O . LEU A 1 102 ? -7.755 6.068 15.508 1.00 96.62 102 LEU A O 1
ATOM 807 N N . PRO A 1 103 ? -8.749 7.889 14.626 1.00 97.00 103 PRO A N 1
ATOM 808 C CA . PRO A 1 103 ? -9.530 8.182 15.826 1.00 97.00 103 PRO A CA 1
ATOM 809 C C . PRO A 1 103 ? -10.542 7.081 16.165 1.00 97.00 103 PRO A C 1
ATOM 811 O O . PRO A 1 103 ? -10.586 6.647 17.312 1.00 97.00 103 PRO A O 1
ATOM 814 N N . ASP A 1 104 ? -11.293 6.593 15.177 1.00 97.69 104 ASP A N 1
ATOM 815 C CA . ASP A 1 104 ? -12.330 5.573 15.382 1.00 97.69 104 ASP A CA 1
ATOM 816 C C . ASP A 1 104 ? -11.713 4.233 15.793 1.00 97.69 104 ASP A C 1
ATOM 818 O O . ASP A 1 104 ? -12.197 3.566 16.702 1.00 97.69 104 ASP A O 1
ATOM 822 N N . VAL A 1 105 ? -10.580 3.873 15.182 1.00 98.06 105 VAL A N 1
ATOM 823 C CA . VAL A 1 105 ? -9.778 2.714 15.587 1.00 98.06 105 VAL A CA 1
ATOM 824 C C . VAL A 1 105 ? -9.289 2.875 17.021 1.00 98.06 105 VAL A C 1
ATOM 826 O O . VAL A 1 105 ? -9.414 1.942 17.805 1.00 98.06 105 VAL A O 1
ATOM 829 N N . GLY A 1 106 ? -8.756 4.047 17.383 1.00 97.62 106 GLY A N 1
ATOM 830 C CA . GLY A 1 106 ? -8.300 4.328 18.743 1.00 97.62 106 GLY A CA 1
ATOM 831 C C . GLY A 1 106 ? -9.415 4.155 19.777 1.00 97.62 106 GLY A C 1
ATOM 832 O O . GLY A 1 106 ? -9.211 3.473 20.779 1.00 97.62 106 GLY A O 1
ATOM 833 N N . GLU A 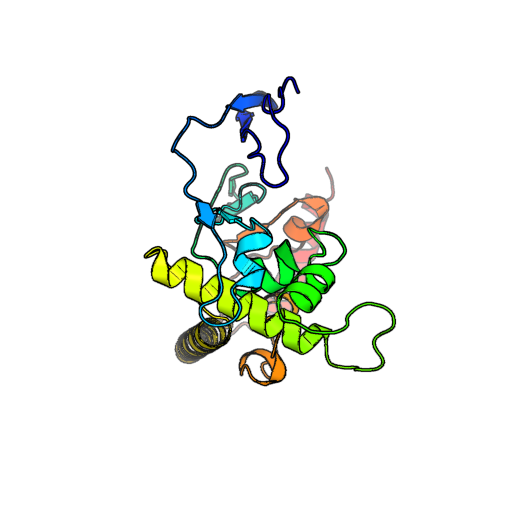1 107 ? -10.602 4.704 19.515 1.00 97.31 107 GLU A N 1
ATOM 834 C CA . GLU A 1 107 ? -11.775 4.532 20.381 1.00 97.31 107 GLU A CA 1
ATOM 835 C C . GLU A 1 107 ? -12.220 3.058 20.445 1.00 97.31 107 GLU A C 1
ATOM 837 O O . GLU A 1 107 ? -12.471 2.539 21.535 1.00 97.31 107 GLU A O 1
ATOM 842 N N . ALA A 1 108 ? -12.227 2.347 19.312 1.00 97.62 108 ALA A N 1
ATOM 843 C CA . ALA A 1 108 ? -12.611 0.934 19.222 1.00 97.62 108 ALA A CA 1
ATOM 844 C C . ALA A 1 108 ? -11.696 -0.016 20.016 1.00 97.62 108 ALA A C 1
ATOM 846 O O . ALA A 1 108 ? -12.123 -1.109 20.397 1.00 97.62 108 ALA A O 1
ATOM 847 N N . ILE A 1 109 ? -10.455 0.394 20.285 1.00 97.12 109 ILE A N 1
ATOM 848 C CA . ILE A 1 109 ? -9.482 -0.372 21.079 1.00 97.12 109 ILE A CA 1
ATOM 849 C C . ILE A 1 109 ? -9.358 0.164 22.517 1.00 97.12 109 ILE A C 1
ATOM 851 O O . ILE A 1 109 ? -8.486 -0.267 23.268 1.00 97.12 109 ILE A O 1
ATOM 855 N N . GLY A 1 110 ? -10.228 1.102 22.913 1.00 95.38 110 GLY A N 1
ATOM 856 C CA . GLY A 1 110 ? -10.304 1.647 24.270 1.00 95.38 110 GLY A CA 1
ATOM 857 C C . GLY A 1 110 ? -9.337 2.797 24.574 1.00 95.38 110 GLY A C 1
ATOM 858 O O . GLY A 1 110 ? -9.171 3.161 25.740 1.00 95.38 110 GLY A O 1
ATOM 859 N N . LEU A 1 111 ? -8.695 3.396 23.567 1.00 95.69 111 LEU A N 1
ATOM 860 C CA . LEU A 1 111 ? -7.858 4.582 23.753 1.00 95.69 111 LEU A CA 1
ATOM 861 C C . LEU A 1 111 ? -8.705 5.856 23.776 1.00 95.69 111 LEU A C 1
ATOM 863 O O . LEU A 1 111 ? -9.668 6.019 23.028 1.00 95.69 111 LEU A O 1
ATOM 867 N N . ARG A 1 112 ? -8.283 6.829 24.588 1.00 91.56 112 ARG A N 1
ATOM 868 C CA . ARG A 1 112 ? -8.796 8.200 24.484 1.00 91.56 112 ARG A CA 1
ATOM 869 C C . ARG A 1 112 ? -8.119 8.892 23.305 1.00 91.56 112 ARG A C 1
ATOM 871 O O . ARG A 1 112 ? -6.901 9.059 23.321 1.00 91.56 112 ARG A O 1
ATOM 878 N N . THR A 1 113 ? -8.899 9.313 22.311 1.00 90.50 113 THR A N 1
ATOM 879 C CA . THR A 1 113 ? -8.402 9.997 21.101 1.00 90.50 113 THR A CA 1
ATOM 880 C C . THR A 1 113 ? -8.701 11.498 21.128 1.00 90.50 113 THR A C 1
ATOM 882 O O . THR A 1 113 ? -7.827 12.315 20.832 1.00 90.50 113 THR A O 1
ATOM 885 N N . ARG A 1 114 ? -9.905 11.890 21.567 1.00 86.06 114 ARG A N 1
ATOM 886 C CA . ARG A 1 114 ? -10.298 13.297 21.747 1.00 86.06 114 ARG A CA 1
ATOM 887 C C . ARG A 1 114 ? -9.608 13.907 22.959 1.00 86.06 114 ARG A C 1
ATOM 889 O O . ARG A 1 114 ? -9.680 13.351 24.051 1.00 86.06 114 ARG A O 1
ATOM 896 N N . ASN A 1 115 ? -8.975 15.067 22.764 1.00 83.44 115 ASN A N 1
ATOM 897 C CA . ASN A 1 115 ? -8.234 15.800 23.802 1.00 83.44 115 ASN A CA 1
ATOM 898 C C . ASN A 1 115 ? -7.252 14.908 24.580 1.00 83.44 115 ASN A C 1
ATOM 900 O O . ASN A 1 115 ? -7.023 15.104 25.772 1.00 83.44 115 ASN A O 1
ATOM 904 N N . SER A 1 116 ? -6.711 13.893 23.904 1.00 85.06 116 SER A N 1
ATOM 905 C CA . SER A 1 116 ? -5.805 12.940 24.522 1.00 85.06 116 SER A CA 1
ATOM 906 C C . SER A 1 116 ? -4.507 13.631 24.915 1.00 85.06 116 SER A C 1
ATOM 908 O O . SER A 1 116 ? -3.858 14.260 24.080 1.00 85.06 116 SER A O 1
ATOM 910 N N . SER A 1 117 ? -4.117 13.491 26.181 1.00 90.38 117 SER A N 1
ATOM 911 C CA . SER A 1 117 ? -2.792 13.886 26.667 1.00 90.38 117 SER A CA 1
ATOM 912 C C . SER A 1 117 ? -1.715 12.858 26.319 1.00 90.38 117 SER A C 1
ATOM 914 O O . SER A 1 117 ? -0.540 13.093 26.584 1.00 90.38 117 SER A O 1
ATOM 916 N N . ASP A 1 118 ? -2.107 11.698 25.788 1.00 93.69 118 ASP A N 1
ATOM 917 C CA . ASP A 1 118 ? -1.192 10.616 25.463 1.00 93.69 118 ASP A CA 1
ATOM 918 C C . ASP A 1 118 ? -0.553 10.854 24.087 1.00 93.69 118 ASP A C 1
ATOM 920 O O . ASP A 1 118 ? -1.253 10.832 23.075 1.00 93.69 118 ASP A O 1
ATOM 924 N N . PRO A 1 119 ? 0.767 11.063 23.997 1.00 93.94 119 PRO A N 1
ATOM 925 C CA . PRO A 1 119 ? 1.402 11.389 22.726 1.00 93.94 119 PRO A CA 1
ATOM 926 C C . PRO A 1 119 ? 1.436 10.218 21.729 1.00 93.94 119 PRO A C 1
ATOM 928 O O . PRO A 1 119 ? 1.643 10.464 20.545 1.00 93.94 119 PRO A O 1
ATOM 931 N N . LEU A 1 120 ? 1.217 8.970 22.169 1.00 96.62 120 LEU A N 1
ATOM 932 C CA . LEU A 1 120 ? 1.424 7.750 21.372 1.00 96.62 120 LEU A CA 1
ATOM 933 C C . LEU A 1 120 ? 0.128 6.975 21.093 1.00 96.62 120 LEU A C 1
ATOM 935 O O . LEU A 1 120 ? 0.146 5.786 20.760 1.00 96.62 120 LEU A O 1
ATOM 939 N N . TRP A 1 121 ? -1.045 7.591 21.276 1.00 97.19 121 TRP A N 1
ATOM 940 C CA . TRP A 1 121 ? -2.308 6.915 20.954 1.00 97.19 121 TRP A CA 1
ATOM 941 C C . TRP A 1 121 ? -2.421 6.584 19.461 1.00 97.19 121 TRP A C 1
ATOM 943 O O . TRP A 1 121 ? -2.929 5.518 19.122 1.00 97.19 121 TRP A O 1
ATOM 953 N N . LYS A 1 122 ? -1.892 7.442 18.575 1.00 97.19 122 LYS A N 1
ATOM 954 C CA . LYS A 1 122 ? -1.907 7.207 17.124 1.00 97.19 122 LYS A CA 1
ATOM 955 C C . LYS A 1 122 ? -1.037 6.018 16.744 1.00 97.19 122 LYS A C 1
ATOM 957 O O . LYS A 1 122 ? -1.486 5.171 15.986 1.00 97.19 122 LYS A O 1
ATOM 962 N N . ASP A 1 123 ? 0.165 5.929 17.301 1.00 97.75 123 ASP A N 1
ATOM 963 C CA . ASP A 1 123 ? 1.115 4.848 17.038 1.00 97.75 123 ASP A CA 1
ATOM 964 C C . ASP A 1 123 ? 0.551 3.487 17.461 1.00 97.75 123 ASP A C 1
ATOM 966 O O . ASP A 1 123 ? 0.625 2.515 16.707 1.00 97.75 123 ASP A O 1
ATOM 970 N N . ARG A 1 124 ? -0.090 3.423 18.637 1.00 97.75 124 ARG A N 1
ATOM 971 C CA . ARG A 1 124 ? -0.761 2.201 19.112 1.00 97.75 124 ARG A CA 1
ATOM 972 C C . ARG A 1 124 ? -1.974 1.844 18.262 1.00 97.75 124 ARG A C 1
ATOM 974 O O . ARG A 1 124 ? -2.055 0.710 17.803 1.00 97.75 124 ARG A O 1
ATOM 981 N N . ALA A 1 125 ? -2.865 2.800 17.991 1.00 98.19 125 ALA A N 1
ATOM 982 C CA . ALA A 1 125 ? -4.024 2.570 17.126 1.00 98.19 125 ALA A CA 1
ATOM 983 C C . ALA A 1 125 ? -3.599 2.087 15.731 1.00 98.19 125 ALA A C 1
ATOM 985 O O . ALA A 1 125 ? -4.165 1.139 15.195 1.00 98.19 125 ALA A O 1
ATOM 986 N N . LEU A 1 126 ? -2.552 2.689 15.166 1.00 98.38 126 LEU A N 1
ATOM 987 C CA . LEU A 1 126 ? -2.027 2.317 13.861 1.00 98.38 126 LEU A CA 1
ATOM 988 C C . LEU A 1 126 ? -1.394 0.915 13.857 1.00 98.38 126 LEU A C 1
ATOM 990 O O . LEU A 1 126 ? -1.528 0.175 12.880 1.00 98.38 126 LEU A O 1
ATOM 994 N N . THR A 1 127 ? -0.711 0.541 14.940 1.00 98.38 127 THR A N 1
ATOM 995 C CA . THR A 1 127 ? -0.144 -0.804 15.116 1.00 98.38 127 THR A CA 1
ATOM 996 C C . THR A 1 127 ? -1.246 -1.857 15.167 1.00 98.38 127 THR A C 1
ATOM 998 O O . THR A 1 127 ? -1.220 -2.785 14.360 1.00 98.38 127 THR A O 1
ATOM 1001 N N . VAL A 1 128 ? -2.266 -1.647 16.002 1.00 98.50 128 VAL A N 1
ATOM 1002 C CA . VAL A 1 128 ? -3.431 -2.539 16.104 1.00 98.50 128 VAL A CA 1
ATOM 1003 C C . VAL A 1 128 ? -4.193 -2.632 14.775 1.00 98.50 128 VAL A C 1
ATOM 1005 O O . VAL A 1 128 ? -4.634 -3.707 14.376 1.00 98.50 128 VAL A O 1
ATOM 1008 N N . LEU A 1 129 ? -4.305 -1.535 14.020 1.00 98.69 129 LEU A N 1
ATOM 1009 C CA . LEU A 1 129 ? -4.937 -1.564 12.697 1.00 98.69 129 LEU A CA 1
ATOM 1010 C C . LEU A 1 129 ? -4.160 -2.419 11.684 1.00 98.69 129 LEU A C 1
ATOM 1012 O O . LEU A 1 129 ? -4.769 -3.128 10.883 1.00 98.69 129 LEU A O 1
ATOM 1016 N N . ASN A 1 130 ? -2.826 -2.361 11.703 1.00 98.69 130 ASN A N 1
ATOM 1017 C CA . ASN A 1 130 ? -2.001 -3.214 10.844 1.00 98.69 130 ASN A CA 1
ATOM 1018 C C . ASN A 1 130 ? -2.131 -4.687 11.229 1.00 98.69 130 ASN A C 1
ATOM 1020 O O . ASN A 1 130 ? -2.260 -5.529 10.341 1.00 98.69 130 ASN A O 1
ATOM 1024 N N . GLU A 1 131 ? -2.149 -4.989 12.527 1.00 98.56 131 GLU A N 1
ATOM 1025 C CA . GLU A 1 131 ? -2.390 -6.341 13.031 1.00 98.56 131 GLU A CA 1
ATOM 1026 C C . GLU A 1 131 ? -3.755 -6.875 12.575 1.00 98.56 131 GLU A C 1
ATOM 1028 O O . GLU A 1 131 ? -3.825 -7.974 12.026 1.00 98.56 131 GLU A O 1
ATOM 1033 N N . ALA A 1 132 ? -4.818 -6.067 12.683 1.00 98.81 132 ALA A N 1
ATOM 1034 C CA . ALA A 1 132 ? -6.153 -6.434 12.208 1.00 98.81 132 ALA A CA 1
ATOM 1035 C C . ALA A 1 132 ? -6.157 -6.791 10.713 1.00 98.81 132 ALA A C 1
ATOM 1037 O O . ALA A 1 132 ? -6.725 -7.809 10.313 1.00 98.81 132 ALA A O 1
ATOM 1038 N N . VAL A 1 133 ? -5.507 -5.979 9.870 1.00 98.81 133 VAL A N 1
ATOM 1039 C CA . VAL A 1 133 ? -5.419 -6.241 8.424 1.00 98.81 133 VAL A CA 1
ATOM 1040 C C . VAL A 1 133 ? -4.661 -7.538 8.145 1.00 98.81 133 VAL A C 1
ATOM 1042 O O . VAL A 1 133 ? -5.164 -8.379 7.399 1.00 98.81 133 VAL A O 1
ATOM 1045 N N . LEU A 1 134 ? -3.488 -7.726 8.757 1.00 98.69 134 LEU A N 1
ATOM 1046 C CA . LEU A 1 134 ? -2.675 -8.934 8.593 1.00 98.69 134 LEU A CA 1
ATOM 1047 C C . LEU A 1 134 ? -3.452 -10.189 9.011 1.00 98.69 134 LEU A C 1
ATOM 1049 O O . LEU A 1 134 ? -3.565 -11.135 8.229 1.00 98.69 134 LEU A O 1
ATOM 1053 N N . HIS A 1 135 ? -4.052 -10.162 10.202 1.00 98.62 135 HIS A N 1
ATOM 1054 C CA . HIS A 1 135 ? -4.847 -11.261 10.742 1.00 98.62 135 HIS A CA 1
ATOM 1055 C C . HIS A 1 135 ? -6.048 -11.603 9.854 1.00 98.62 135 HIS A C 1
ATOM 1057 O O . HIS A 1 135 ? -6.312 -12.775 9.581 1.00 98.62 135 HIS A O 1
ATOM 1063 N N . SER A 1 136 ? -6.769 -10.589 9.374 1.00 98.75 136 SER A N 1
ATOM 1064 C CA . SER A 1 136 ? -7.972 -10.785 8.559 1.00 98.75 136 SER A CA 1
ATOM 1065 C C . SER A 1 136 ? -7.646 -11.407 7.205 1.00 98.75 136 SER A C 1
ATOM 1067 O O . SER A 1 136 ? -8.318 -12.341 6.769 1.00 98.75 136 SER A O 1
ATOM 1069 N N . TYR A 1 137 ? -6.585 -10.931 6.548 1.00 98.62 137 TYR A N 1
ATOM 1070 C CA . TYR A 1 137 ? -6.135 -11.486 5.271 1.00 98.62 137 TYR A CA 1
ATOM 1071 C C . TYR A 1 137 ? -5.635 -12.922 5.425 1.00 98.62 137 TYR A C 1
ATOM 1073 O O . TYR A 1 137 ? -6.020 -13.790 4.638 1.00 98.62 137 TYR A O 1
ATOM 1081 N N . GLN A 1 138 ? -4.858 -13.195 6.478 1.00 98.38 138 GLN A N 1
ATOM 1082 C CA . GLN A 1 138 ? -4.408 -14.547 6.799 1.00 98.38 138 GLN A CA 1
ATOM 1083 C C . GLN A 1 138 ? -5.592 -15.489 7.056 1.00 98.38 138 GLN A C 1
ATOM 1085 O O . GLN A 1 138 ? -5.657 -16.564 6.461 1.00 98.38 138 GLN A O 1
ATOM 1090 N N . SER A 1 139 ? -6.555 -15.072 7.881 1.00 98.19 139 SER A N 1
ATOM 1091 C CA . SER A 1 139 ? -7.749 -15.863 8.218 1.00 98.19 139 SER A CA 1
ATOM 1092 C C . SER A 1 139 ? -8.643 -16.121 7.004 1.00 98.19 139 SER A C 1
ATOM 1094 O O . SER A 1 139 ? -9.249 -17.183 6.887 1.00 98.19 139 SER A O 1
ATOM 1096 N N . ALA A 1 140 ? -8.686 -15.181 6.057 1.00 98.12 140 ALA A N 1
ATOM 1097 C CA . ALA A 1 140 ? -9.380 -15.348 4.786 1.00 98.12 140 ALA A CA 1
ATOM 1098 C C . ALA A 1 140 ? -8.594 -16.195 3.761 1.00 98.12 140 ALA A C 1
ATOM 1100 O O . ALA A 1 140 ? -9.098 -16.437 2.663 1.00 98.12 140 ALA A O 1
ATOM 1101 N N . GLY A 1 141 ? -7.367 -16.634 4.058 1.00 98.06 141 GLY A N 1
ATOM 1102 C CA . GLY A 1 141 ? -6.520 -17.357 3.103 1.00 98.06 141 GLY A CA 1
ATOM 1103 C C . GLY A 1 141 ? -6.127 -16.505 1.891 1.00 98.06 141 GLY A C 1
ATOM 1104 O O . GLY A 1 141 ? -6.060 -17.009 0.770 1.00 98.06 141 GLY A O 1
ATOM 1105 N N . VAL A 1 142 ? -5.938 -15.198 2.092 1.00 98.06 142 VAL A N 1
ATOM 1106 C CA . VAL A 1 142 ? -5.511 -14.247 1.060 1.00 98.06 142 VAL A CA 1
ATOM 1107 C C . VAL A 1 142 ? -4.069 -13.839 1.328 1.00 98.06 142 VAL A C 1
ATOM 1109 O O . VAL A 1 142 ? -3.737 -13.377 2.416 1.00 98.06 142 VAL A O 1
ATOM 1112 N N . THR A 1 143 ? -3.212 -13.967 0.317 1.00 97.25 143 THR A N 1
ATOM 1113 C CA . THR A 1 143 ? -1.807 -13.563 0.419 1.00 97.25 143 THR A CA 1
ATOM 1114 C C . THR A 1 143 ? -1.678 -12.056 0.625 1.00 97.25 143 THR A C 1
ATOM 1116 O O . THR A 1 143 ? -2.145 -11.264 -0.194 1.00 97.25 143 THR A O 1
ATOM 1119 N N . LEU A 1 144 ? -0.983 -11.672 1.691 1.00 97.75 144 LEU A N 1
ATOM 1120 C CA . LEU A 1 144 ? -0.601 -10.302 2.005 1.00 97.75 144 LEU A CA 1
ATOM 1121 C C . LEU A 1 144 ? 0.739 -10.340 2.747 1.00 97.75 144 LEU A C 1
ATOM 1123 O O . LEU A 1 144 ? 0.964 -11.223 3.572 1.00 97.75 144 LEU A O 1
ATOM 1127 N N . LEU A 1 145 ? 1.640 -9.418 2.418 1.00 96.56 145 LEU A N 1
ATOM 1128 C CA . LEU A 1 145 ? 2.964 -9.331 3.034 1.00 96.56 145 LEU A CA 1
ATOM 1129 C C . LEU A 1 145 ? 2.963 -8.294 4.157 1.00 96.56 145 LEU A C 1
ATOM 1131 O O . LEU A 1 145 ? 2.412 -7.202 4.009 1.00 96.56 145 LEU A O 1
ATOM 1135 N N . ASP A 1 146 ? 3.619 -8.593 5.271 1.00 98.12 146 ASP A N 1
ATOM 1136 C CA . ASP A 1 146 ? 3.989 -7.556 6.227 1.00 98.12 146 ASP A CA 1
ATOM 1137 C C . ASP A 1 146 ? 5.205 -6.759 5.715 1.00 98.12 146 ASP A C 1
ATOM 1139 O O . ASP A 1 146 ? 5.944 -7.182 4.819 1.00 98.12 146 ASP A O 1
ATOM 1143 N N . HIS A 1 147 ? 5.405 -5.571 6.279 1.00 98.12 147 HIS A N 1
ATOM 1144 C CA . HIS A 1 147 ? 6.425 -4.642 5.805 1.00 98.12 147 HIS A CA 1
ATOM 1145 C C . HIS A 1 147 ? 7.852 -5.004 6.239 1.00 98.12 147 HIS A C 1
ATOM 1147 O O . HIS A 1 147 ? 8.796 -4.607 5.552 1.00 98.12 147 HIS A O 1
ATOM 1153 N N . HIS A 1 148 ? 8.031 -5.781 7.313 1.00 98.44 148 HIS A N 1
ATOM 1154 C CA . HIS A 1 148 ? 9.351 -6.273 7.711 1.00 98.44 148 HIS A CA 1
ATOM 1155 C C . HIS A 1 148 ? 9.814 -7.364 6.743 1.00 98.44 148 HIS A C 1
ATOM 1157 O O . HIS A 1 148 ? 10.886 -7.241 6.152 1.00 98.44 148 HIS A O 1
ATOM 1163 N N . THR A 1 149 ? 8.958 -8.352 6.461 1.00 98.06 149 THR A N 1
ATOM 1164 C CA . THR A 1 149 ? 9.238 -9.389 5.459 1.00 98.06 149 THR A CA 1
ATOM 1165 C C . THR A 1 149 ? 9.469 -8.778 4.077 1.00 98.06 149 THR A C 1
ATOM 1167 O O . THR A 1 149 ? 10.408 -9.166 3.380 1.00 98.06 149 THR A O 1
ATOM 1170 N N . ALA A 1 150 ? 8.659 -7.795 3.665 1.00 97.75 150 ALA A N 1
ATOM 1171 C CA . ALA A 1 150 ? 8.849 -7.108 2.386 1.00 97.75 150 ALA A CA 1
ATOM 1172 C C . ALA A 1 150 ? 10.194 -6.356 2.319 1.00 97.75 150 ALA A C 1
ATOM 1174 O O . ALA A 1 150 ? 10.889 -6.418 1.299 1.00 97.75 150 ALA A O 1
ATOM 1175 N N . SER A 1 151 ? 10.598 -5.693 3.409 1.00 98.06 151 SER A N 1
ATOM 1176 C CA . SER A 1 151 ? 11.920 -5.065 3.535 1.00 98.06 151 SER A CA 1
ATOM 1177 C C . SER A 1 151 ? 13.047 -6.094 3.395 1.00 98.06 151 SER A C 1
ATOM 1179 O O . SER A 1 151 ? 13.982 -5.887 2.617 1.00 98.06 151 SER A O 1
ATOM 1181 N N . ASP A 1 152 ? 12.953 -7.232 4.080 1.00 98.19 152 ASP A N 1
ATOM 1182 C CA . ASP A 1 152 ? 13.968 -8.288 4.014 1.00 98.19 152 ASP A CA 1
ATOM 1183 C C . ASP A 1 152 ? 14.080 -8.889 2.610 1.00 98.19 152 ASP A C 1
ATOM 1185 O O . ASP A 1 152 ? 15.184 -9.064 2.080 1.00 98.19 152 ASP A O 1
ATOM 1189 N N . GLN A 1 153 ? 12.944 -9.131 1.952 1.00 97.88 153 GLN A N 1
ATOM 1190 C CA . GLN A 1 153 ? 12.901 -9.573 0.559 1.00 97.88 153 GLN A CA 1
ATOM 1191 C C . GLN A 1 153 ? 13.565 -8.557 -0.379 1.00 97.88 153 GLN A C 1
ATOM 1193 O O . GLN A 1 153 ? 14.343 -8.950 -1.257 1.00 97.88 153 GLN A O 1
ATOM 1198 N N . PHE A 1 154 ? 13.335 -7.256 -0.171 1.00 98.06 154 PHE A N 1
ATOM 1199 C CA . PHE A 1 154 ? 14.016 -6.207 -0.929 1.00 98.06 154 PHE A CA 1
ATOM 1200 C C . PHE A 1 154 ? 15.533 -6.238 -0.706 1.00 98.06 154 PHE A C 1
ATOM 1202 O O . PHE A 1 154 ? 16.299 -6.120 -1.663 1.00 98.06 154 PHE A O 1
ATOM 1209 N N . MET A 1 155 ? 15.997 -6.447 0.528 1.00 98.12 155 MET A N 1
ATOM 1210 C CA . MET A 1 155 ? 17.430 -6.542 0.819 1.00 98.12 155 MET A CA 1
ATOM 1211 C C . MET A 1 155 ? 18.073 -7.789 0.199 1.00 98.12 155 MET A C 1
ATOM 1213 O O . MET A 1 155 ? 19.203 -7.717 -0.292 1.00 98.12 155 MET A O 1
ATOM 1217 N N . ILE A 1 156 ? 17.361 -8.919 0.145 1.00 98.38 156 ILE A N 1
ATOM 1218 C CA . ILE A 1 156 ? 17.805 -10.118 -0.586 1.00 98.38 156 ILE A CA 1
ATOM 1219 C C . ILE A 1 156 ? 17.936 -9.811 -2.081 1.00 98.38 156 ILE A C 1
ATOM 1221 O O . ILE A 1 156 ? 18.966 -10.122 -2.684 1.00 98.38 156 ILE A O 1
ATOM 1225 N N . PHE A 1 157 ? 16.926 -9.173 -2.675 1.00 97.88 157 PHE A N 1
ATOM 1226 C CA . PHE A 1 157 ? 16.973 -8.714 -4.063 1.00 97.88 157 PHE A CA 1
ATOM 1227 C C . PHE A 1 157 ? 18.173 -7.787 -4.300 1.00 97.88 157 PHE A C 1
ATOM 1229 O O . PHE A 1 157 ? 18.972 -8.030 -5.202 1.00 97.88 157 PHE A O 1
ATOM 1236 N N . HIS A 1 158 ? 18.375 -6.794 -3.434 1.00 97.19 158 HIS A N 1
ATOM 1237 C CA . HIS A 1 158 ? 19.479 -5.846 -3.538 1.00 97.19 158 HIS A CA 1
ATOM 1238 C C . HIS A 1 158 ? 20.855 -6.527 -3.509 1.00 97.19 158 HIS A C 1
ATOM 1240 O O . HIS A 1 158 ? 21.736 -6.192 -4.308 1.00 97.19 158 HIS A O 1
ATOM 1246 N N . LYS A 1 159 ? 21.036 -7.516 -2.622 1.00 96.62 159 LYS A N 1
ATOM 1247 C CA . LYS A 1 159 ? 22.265 -8.318 -2.539 1.00 96.62 159 LYS A CA 1
ATOM 1248 C C . LYS A 1 159 ? 22.494 -9.132 -3.813 1.00 96.62 159 LYS A C 1
ATOM 1250 O O . LYS A 1 159 ? 23.617 -9.161 -4.308 1.00 96.62 159 LYS A O 1
ATOM 1255 N N . ARG A 1 160 ? 21.446 -9.754 -4.366 1.00 98.00 160 ARG A N 1
ATOM 1256 C CA . ARG A 1 160 ? 21.523 -10.532 -5.617 1.00 98.00 160 ARG A CA 1
ATOM 1257 C C . ARG A 1 160 ? 21.896 -9.659 -6.814 1.00 98.00 160 ARG A C 1
ATOM 1259 O O . ARG A 1 160 ? 22.785 -10.033 -7.575 1.00 98.00 160 ARG A O 1
ATOM 1266 N N . GLU A 1 161 ? 21.276 -8.489 -6.951 1.00 96.31 161 GLU A N 1
ATOM 1267 C CA . GLU A 1 161 ? 21.607 -7.540 -8.019 1.00 96.31 161 GLU A CA 1
ATOM 1268 C C . GLU A 1 161 ? 23.056 -7.061 -7.906 1.00 96.31 161 GLU A C 1
ATOM 1270 O O . GLU A 1 161 ? 23.804 -7.111 -8.883 1.00 96.31 161 GLU A O 1
ATOM 1275 N N . SER A 1 162 ? 23.485 -6.699 -6.694 1.00 92.31 162 SER A N 1
ATOM 1276 C CA . SER A 1 162 ? 24.856 -6.251 -6.432 1.00 92.31 162 SER A CA 1
ATOM 1277 C C . SER A 1 162 ? 25.891 -7.348 -6.695 1.00 92.31 162 SER A C 1
ATOM 1279 O O . SER A 1 162 ? 26.920 -7.078 -7.312 1.00 92.31 162 SER A O 1
ATOM 1281 N N . ALA A 1 163 ? 25.617 -8.595 -6.292 1.00 95.00 163 ALA A N 1
ATOM 1282 C CA . ALA A 1 163 ? 26.486 -9.744 -6.565 1.00 95.00 163 ALA A CA 1
ATOM 1283 C C . ALA A 1 163 ? 26.618 -10.031 -8.069 1.00 95.00 163 ALA A C 1
ATOM 1285 O O . ALA A 1 163 ? 27.668 -10.468 -8.531 1.00 95.00 163 ALA A O 1
ATOM 1286 N N . ALA A 1 164 ? 25.578 -9.726 -8.845 1.00 95.31 164 ALA A N 1
ATOM 1287 C CA . ALA A 1 164 ? 25.608 -9.798 -10.300 1.00 95.31 164 ALA A CA 1
ATOM 1288 C C . ALA A 1 164 ? 26.199 -8.537 -10.969 1.00 95.31 164 ALA A C 1
ATOM 1290 O O . ALA A 1 164 ? 26.110 -8.390 -12.190 1.00 95.31 164 ALA A O 1
ATOM 1291 N N . GLY A 1 165 ? 26.773 -7.615 -10.189 1.00 92.12 165 GLY A N 1
ATOM 1292 C CA . GLY A 1 165 ? 27.380 -6.375 -10.671 1.00 92.12 165 GLY A CA 1
ATOM 1293 C C . GLY A 1 165 ? 26.381 -5.329 -11.168 1.00 92.12 165 GLY A C 1
ATOM 1294 O O . GLY A 1 165 ? 26.796 -4.394 -11.850 1.00 92.12 165 GLY A O 1
ATOM 1295 N N . ARG A 1 166 ? 25.085 -5.479 -10.856 1.00 91.94 166 ARG A N 1
ATOM 1296 C CA . ARG A 1 166 ? 24.015 -4.568 -11.276 1.00 91.94 166 ARG A CA 1
ATOM 1297 C C . ARG A 1 166 ? 23.675 -3.558 -10.192 1.00 91.94 166 ARG A C 1
ATOM 1299 O O . ARG A 1 166 ? 23.576 -3.880 -9.010 1.00 91.94 166 ARG A O 1
ATOM 1306 N N . ARG A 1 167 ? 23.430 -2.316 -10.605 1.00 90.38 167 ARG A N 1
ATOM 1307 C CA . ARG A 1 167 ? 22.915 -1.270 -9.709 1.00 90.38 167 ARG A CA 1
ATOM 1308 C C . ARG A 1 167 ? 21.397 -1.356 -9.574 1.00 90.38 167 ARG A C 1
ATOM 1310 O O . ARG A 1 167 ? 20.689 -1.436 -10.573 1.00 90.38 167 ARG A O 1
ATOM 1317 N N . VAL A 1 168 ? 20.894 -1.215 -8.349 1.00 94.00 168 VAL A N 1
ATOM 1318 C CA . VAL A 1 168 ? 19.451 -1.139 -8.078 1.00 94.00 168 VAL A CA 1
ATOM 1319 C C . VAL A 1 168 ? 18.954 0.301 -8.201 1.00 94.00 168 VAL A C 1
ATOM 1321 O O . VAL A 1 168 ? 19.438 1.194 -7.501 1.00 94.00 168 VAL A O 1
ATOM 1324 N N . ALA A 1 169 ? 17.983 0.530 -9.087 1.00 93.94 169 ALA A N 1
ATOM 1325 C CA . ALA A 1 169 ? 17.218 1.774 -9.129 1.00 93.94 169 ALA A CA 1
ATOM 1326 C C . ALA A 1 169 ? 16.085 1.702 -8.102 1.00 93.94 169 ALA A C 1
ATOM 1328 O O . ALA A 1 169 ? 15.216 0.843 -8.204 1.00 93.94 169 ALA A O 1
ATOM 1329 N N . ALA A 1 170 ? 16.086 2.609 -7.128 1.00 95.31 170 ALA A N 1
ATOM 1330 C CA . ALA A 1 170 ? 15.059 2.665 -6.092 1.00 95.31 170 ALA A CA 1
ATOM 1331 C C . ALA A 1 170 ? 14.845 4.104 -5.605 1.00 95.31 170 ALA A C 1
ATOM 1333 O O . ALA A 1 170 ? 15.791 4.897 -5.566 1.00 95.31 170 ALA A O 1
ATOM 1334 N N . ASP A 1 171 ? 13.609 4.441 -5.239 1.00 94.81 171 ASP A N 1
ATOM 1335 C CA . ASP A 1 171 ? 13.261 5.701 -4.579 1.00 94.81 171 ASP A CA 1
ATOM 1336 C C . ASP A 1 171 ? 12.975 5.424 -3.104 1.00 94.81 171 ASP A C 1
ATOM 1338 O O . ASP A 1 171 ? 11.991 4.767 -2.769 1.00 94.81 171 ASP A O 1
ATOM 1342 N N . TRP A 1 172 ? 13.840 5.936 -2.229 1.00 96.56 172 TRP A N 1
ATOM 1343 C CA . TRP A 1 172 ? 13.771 5.706 -0.784 1.00 96.56 172 TRP A CA 1
ATOM 1344 C C . TRP A 1 172 ? 12.389 6.030 -0.205 1.00 96.56 172 TRP A C 1
ATOM 1346 O O . TRP A 1 172 ? 11.883 5.284 0.626 1.00 96.56 172 TRP A O 1
ATOM 1356 N N . ARG A 1 173 ? 11.729 7.078 -0.717 1.00 94.31 173 ARG A N 1
ATOM 1357 C CA . ARG A 1 173 ? 10.408 7.533 -0.246 1.00 94.31 173 ARG A CA 1
ATOM 1358 C C . ARG A 1 173 ? 9.290 6.516 -0.482 1.00 94.31 173 ARG A C 1
ATOM 1360 O O . ARG A 1 173 ? 8.247 6.622 0.149 1.00 94.31 173 ARG A O 1
ATOM 1367 N N . TRP A 1 174 ? 9.490 5.595 -1.424 1.00 94.94 174 TRP A N 1
ATOM 1368 C CA . TRP A 1 174 ? 8.524 4.560 -1.791 1.00 94.94 174 TRP A CA 1
ATOM 1369 C C . TRP A 1 174 ? 8.910 3.173 -1.276 1.00 94.94 174 TRP A C 1
ATOM 1371 O O . TRP A 1 174 ? 8.026 2.347 -1.087 1.00 94.94 174 TRP A O 1
ATOM 1381 N N . ILE A 1 175 ? 10.204 2.907 -1.067 1.00 97.56 175 ILE A N 1
ATOM 1382 C CA . ILE A 1 175 ? 10.677 1.614 -0.550 1.00 97.56 175 ILE A CA 1
ATOM 1383 C C . ILE A 1 175 ? 10.559 1.534 0.970 1.00 97.56 175 ILE A C 1
ATOM 1385 O O . ILE A 1 175 ? 10.255 0.473 1.508 1.00 97.56 175 ILE A O 1
ATOM 1389 N N . VAL A 1 176 ? 10.815 2.635 1.673 1.00 98.00 176 VAL A N 1
ATOM 1390 C CA . VAL A 1 176 ? 10.736 2.645 3.131 1.00 98.00 176 VAL A CA 1
ATOM 1391 C C . VAL A 1 176 ? 9.269 2.615 3.565 1.00 98.00 176 VAL A C 1
ATOM 1393 O O . VAL A 1 176 ? 8.501 3.486 3.147 1.00 98.00 176 VAL A O 1
ATOM 1396 N N . PRO A 1 177 ? 8.857 1.641 4.398 1.00 97.75 177 PRO A N 1
ATOM 1397 C CA . PRO A 1 177 ? 7.468 1.532 4.818 1.00 97.75 177 PRO A CA 1
ATOM 1398 C C . PRO A 1 177 ? 7.059 2.731 5.683 1.00 97.75 177 PRO A C 1
ATOM 1400 O O . PRO A 1 177 ? 7.897 3.286 6.397 1.00 97.75 177 PRO A O 1
ATOM 1403 N N . PRO A 1 178 ? 5.776 3.134 5.670 1.00 97.19 178 PRO A N 1
ATOM 1404 C CA . PRO A 1 178 ? 5.298 4.334 6.366 1.00 97.19 178 PRO A CA 1
ATOM 1405 C C . PRO A 1 178 ? 5.201 4.178 7.894 1.00 97.19 178 PRO A C 1
ATOM 1407 O O . PRO A 1 178 ? 4.857 5.135 8.580 1.00 97.19 178 PRO A O 1
ATOM 1410 N N . GLN A 1 179 ? 5.476 2.988 8.432 1.00 97.00 179 GLN A N 1
ATOM 1411 C CA . GLN A 1 179 ? 5.417 2.678 9.858 1.00 97.00 179 GLN A CA 1
ATOM 1412 C C . GLN A 1 179 ? 6.604 1.807 10.256 1.00 97.00 179 GLN A C 1
ATOM 1414 O O . GLN A 1 179 ? 7.092 1.026 9.441 1.00 97.00 179 GLN A O 1
ATOM 1419 N N . ALA A 1 180 ? 7.069 1.980 11.501 1.00 97.06 180 ALA A N 1
ATOM 1420 C CA . ALA A 1 180 ? 8.215 1.270 12.075 1.00 97.06 180 ALA A CA 1
ATOM 1421 C C . ALA A 1 180 ? 9.467 1.312 11.176 1.00 97.06 180 ALA A C 1
ATOM 1423 O O . ALA A 1 180 ? 10.293 0.403 11.176 1.00 97.06 180 ALA A O 1
ATOM 1424 N N . SER A 1 181 ? 9.627 2.391 10.410 1.00 97.44 181 SER A N 1
ATOM 1425 C CA . SER A 1 181 ? 10.538 2.450 9.269 1.00 97.44 181 SER A CA 1
ATOM 1426 C C . SER A 1 181 ? 11.990 2.163 9.641 1.00 97.44 181 SER A C 1
ATOM 1428 O O . SER A 1 181 ? 12.640 1.368 8.977 1.00 97.44 181 SER A O 1
ATOM 1430 N N . SER A 1 182 ? 12.492 2.762 10.724 1.00 97.44 182 SER A N 1
ATOM 1431 C CA . SER A 1 182 ? 13.887 2.611 11.162 1.00 97.44 182 SER A CA 1
ATOM 1432 C C . SER A 1 182 ? 14.247 1.210 11.663 1.00 97.44 182 SER A C 1
ATOM 1434 O O . SER A 1 182 ? 15.434 0.899 11.751 1.00 97.44 182 SER A O 1
ATOM 1436 N N . SER A 1 183 ? 13.250 0.370 11.961 1.00 97.44 183 SER A N 1
ATOM 1437 C CA . SER A 1 183 ? 13.454 -1.050 12.280 1.00 97.44 183 SER A CA 1
ATOM 1438 C C . SER A 1 183 ? 13.653 -1.923 11.035 1.00 97.44 183 SER A C 1
ATOM 1440 O O . SER A 1 183 ? 14.040 -3.080 11.152 1.00 97.44 183 SER A O 1
ATOM 1442 N N . CYS A 1 184 ? 13.400 -1.379 9.841 1.00 98.12 184 CYS A N 1
ATOM 1443 C CA . CYS A 1 184 ? 13.602 -2.059 8.570 1.00 98.12 184 CYS A CA 1
ATOM 1444 C C . CYS A 1 184 ? 14.951 -1.654 7.958 1.00 98.12 184 CYS A C 1
ATOM 1446 O O . CYS A 1 184 ? 15.242 -0.465 7.813 1.00 98.12 184 CYS A O 1
ATOM 1448 N N . GLU A 1 185 ? 15.748 -2.626 7.508 1.00 96.44 185 GLU A N 1
ATOM 1449 C CA . GLU A 1 185 ? 17.075 -2.385 6.912 1.00 96.44 185 GLU A CA 1
ATOM 1450 C C . GLU A 1 185 ? 17.046 -1.422 5.714 1.00 96.44 185 GLU A C 1
ATOM 1452 O O . GLU A 1 185 ? 17.976 -0.637 5.507 1.00 96.44 185 GLU A O 1
ATOM 1457 N N . VAL A 1 186 ? 15.950 -1.414 4.947 1.00 97.88 186 VAL A N 1
ATOM 1458 C CA . VAL A 1 186 ? 15.771 -0.492 3.814 1.00 97.88 186 VAL A CA 1
ATOM 1459 C C . VAL A 1 186 ? 15.844 0.986 4.209 1.00 97.88 186 VAL A C 1
ATOM 1461 O O . VAL A 1 186 ? 16.215 1.810 3.375 1.00 97.88 186 VAL A O 1
ATOM 1464 N N . PHE A 1 187 ? 15.548 1.339 5.465 1.00 98.25 187 PHE A N 1
ATOM 1465 C CA . PHE A 1 187 ? 15.652 2.713 5.961 1.00 98.25 187 PHE A CA 1
ATOM 1466 C C . PHE A 1 187 ? 17.090 3.233 5.919 1.00 98.25 187 PHE A C 1
ATOM 1468 O O . PHE A 1 187 ? 17.327 4.383 5.544 1.00 98.25 187 PHE A O 1
ATOM 1475 N N . HIS A 1 188 ? 18.055 2.371 6.239 1.00 97.44 188 HIS A N 1
ATOM 1476 C CA . HIS A 1 188 ? 19.475 2.717 6.330 1.00 97.44 188 HIS A CA 1
ATOM 1477 C C . HIS A 1 188 ? 20.190 2.655 4.971 1.00 97.44 188 HIS A C 1
ATOM 1479 O O . HIS A 1 188 ? 21.341 3.083 4.840 1.00 97.44 188 HIS A O 1
ATOM 1485 N N . LEU A 1 189 ? 19.515 2.156 3.930 1.00 95.38 189 LEU A N 1
ATOM 1486 C CA . LEU A 1 189 ? 20.083 2.006 2.5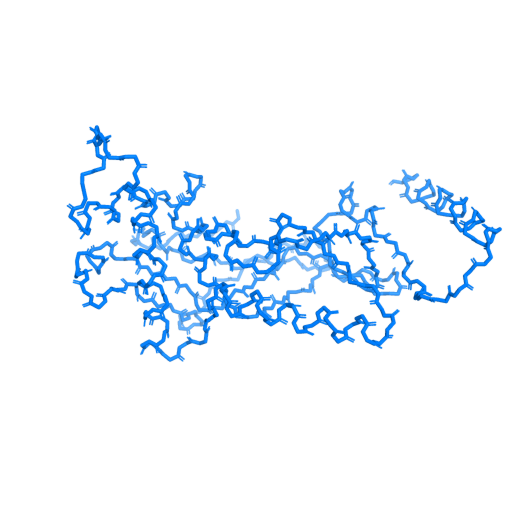96 1.00 95.38 189 LEU A CA 1
ATOM 1487 C C . LEU A 1 189 ? 19.997 3.311 1.792 1.00 95.38 189 LEU A C 1
ATOM 1489 O O . LEU A 1 189 ? 18.924 3.849 1.522 1.00 95.38 189 LEU A O 1
ATOM 1493 N N . LYS A 1 190 ? 21.143 3.788 1.295 1.00 94.69 190 LYS A N 1
ATOM 1494 C CA . LYS A 1 190 ? 21.177 4.903 0.337 1.00 94.69 190 LYS A CA 1
ATOM 1495 C C . LYS A 1 190 ? 20.679 4.434 -1.027 1.00 94.69 190 LYS A C 1
ATOM 1497 O O . LYS A 1 190 ? 21.327 3.626 -1.688 1.00 94.69 190 LYS A O 1
ATOM 1502 N N . MET A 1 191 ? 19.565 4.998 -1.479 1.00 95.38 191 MET A N 1
ATOM 1503 C CA . MET A 1 191 ? 18.951 4.653 -2.760 1.00 95.38 191 MET A CA 1
ATOM 1504 C C . MET A 1 191 ? 19.055 5.804 -3.755 1.00 95.38 191 MET A C 1
ATOM 1506 O O . MET A 1 191 ? 19.063 6.981 -3.392 1.00 95.38 191 MET A O 1
ATOM 1510 N N . ARG A 1 192 ? 19.121 5.463 -5.042 1.00 92.69 192 ARG A N 1
ATOM 1511 C CA . ARG A 1 192 ? 19.033 6.435 -6.129 1.00 92.69 192 ARG A CA 1
ATOM 1512 C C . ARG A 1 192 ? 18.181 5.869 -7.247 1.00 92.69 192 ARG A C 1
ATOM 1514 O O . ARG A 1 192 ? 18.552 4.869 -7.859 1.00 92.69 192 ARG A O 1
ATOM 1521 N N . ASN A 1 193 ? 17.115 6.579 -7.589 1.00 90.94 193 ASN A N 1
ATOM 1522 C CA . ASN A 1 193 ? 16.354 6.282 -8.786 1.00 90.94 193 ASN A CA 1
ATOM 1523 C C . ASN A 1 193 ? 17.050 6.925 -9.991 1.00 90.94 193 ASN A C 1
ATOM 1525 O O . ASN A 1 193 ? 17.317 8.128 -10.011 1.00 90.94 193 ASN A O 1
ATOM 1529 N N . PHE A 1 194 ? 17.413 6.111 -10.976 1.00 88.75 194 PHE A N 1
ATOM 1530 C CA . PHE A 1 194 ? 18.003 6.567 -12.236 1.00 88.75 194 PHE A CA 1
ATOM 1531 C C . PHE A 1 194 ? 17.118 6.242 -13.442 1.00 88.75 194 PHE A C 1
ATOM 1533 O O . PHE A 1 194 ? 17.602 6.309 -14.570 1.00 88.75 194 PHE A O 1
ATOM 1540 N N . HIS A 1 195 ? 15.841 5.927 -13.190 1.00 87.50 195 HIS A N 1
ATOM 1541 C CA . HIS A 1 195 ? 14.784 5.762 -14.187 1.00 87.50 195 HIS A CA 1
ATOM 1542 C C . HIS A 1 195 ? 15.211 4.909 -15.399 1.00 87.50 195 HIS A C 1
ATOM 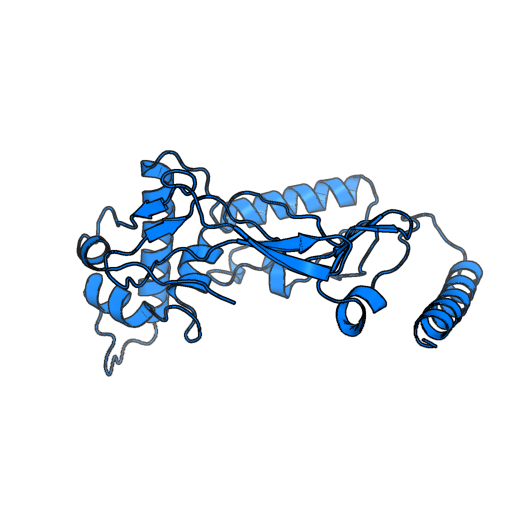1544 O O . HIS A 1 195 ? 15.127 5.379 -16.540 1.00 87.50 195 HIS A O 1
ATOM 1550 N N . PRO A 1 196 ? 15.723 3.680 -15.169 1.00 90.00 196 PRO A N 1
ATOM 1551 C CA . PRO A 1 196 ? 16.124 2.799 -16.261 1.00 90.00 196 PRO A CA 1
ATOM 1552 C C . PRO A 1 196 ? 14.904 2.400 -17.091 1.00 90.00 196 PRO A C 1
ATOM 1554 O O . PRO A 1 196 ? 13.806 2.371 -16.550 1.00 90.00 196 PRO A O 1
ATOM 1557 N N . VAL A 1 197 ? 15.090 2.066 -18.369 1.00 87.94 197 VAL A N 1
ATOM 1558 C CA . VAL A 1 197 ? 14.059 1.414 -19.198 1.00 87.94 197 VAL A CA 1
ATOM 1559 C C . VAL A 1 197 ? 14.467 -0.031 -19.521 1.00 87.94 197 VAL A C 1
ATOM 1561 O O . VAL A 1 197 ? 15.669 -0.263 -19.694 1.00 87.94 197 VAL A O 1
ATOM 1564 N N . PRO A 1 198 ? 13.523 -0.987 -19.651 1.00 93.25 198 PRO A N 1
ATOM 1565 C CA . PRO A 1 198 ? 12.059 -0.835 -19.581 1.00 93.25 198 PRO A CA 1
ATOM 1566 C C . PRO A 1 198 ? 11.504 -0.289 -18.260 1.00 93.25 198 PRO A C 1
ATOM 1568 O O . PRO A 1 198 ? 12.100 -0.527 -17.213 1.00 93.25 198 PRO A O 1
ATOM 1571 N N . ASN A 1 199 ? 10.412 0.483 -18.308 1.00 93.56 199 ASN A N 1
ATOM 1572 C CA . ASN A 1 199 ? 9.821 1.092 -17.106 1.00 93.56 199 ASN A CA 1
ATOM 1573 C C . ASN A 1 199 ? 8.339 1.441 -17.258 1.00 93.56 199 ASN A C 1
ATOM 1575 O O . ASN A 1 199 ? 7.846 1.568 -18.376 1.00 93.56 199 ASN A O 1
ATOM 1579 N N . TYR A 1 200 ? 7.690 1.704 -16.127 1.00 94.31 200 TYR A N 1
ATOM 1580 C CA . TYR A 1 200 ? 6.379 2.332 -16.047 1.00 94.31 200 TYR A CA 1
ATOM 1581 C C . TYR A 1 200 ? 6.499 3.818 -15.688 1.00 94.31 200 TYR A C 1
ATOM 1583 O O . TYR A 1 200 ? 7.342 4.210 -14.880 1.00 94.31 200 TYR A O 1
ATOM 1591 N N . TYR A 1 201 ? 5.624 4.655 -16.242 1.00 92.06 201 TYR A N 1
ATOM 1592 C CA . TYR A 1 201 ? 5.500 6.067 -15.869 1.00 92.06 201 TYR A CA 1
ATOM 1593 C C . TYR A 1 201 ? 4.041 6.533 -15.936 1.00 92.06 201 TYR A C 1
ATOM 1595 O O . TYR A 1 201 ? 3.232 5.929 -16.631 1.00 92.06 201 TYR A O 1
ATOM 1603 N N . ARG A 1 202 ? 3.676 7.587 -15.194 1.00 87.50 202 ARG A N 1
ATOM 1604 C CA . ARG A 1 202 ? 2.278 8.064 -15.143 1.00 87.50 202 ARG A CA 1
ATOM 1605 C C . ARG A 1 202 ? 1.902 8.937 -16.327 1.00 87.50 202 ARG A C 1
ATOM 1607 O O . ARG A 1 202 ? 0.879 8.723 -16.962 1.00 87.50 202 ARG A O 1
ATOM 1614 N N . ASP A 1 203 ? 2.730 9.931 -16.603 1.00 80.38 203 ASP A N 1
ATOM 1615 C CA . ASP A 1 203 ? 2.480 10.901 -17.656 1.00 80.38 203 ASP A CA 1
ATOM 1616 C C . ASP A 1 203 ? 3.785 11.250 -18.381 1.00 80.38 203 ASP A C 1
ATOM 1618 O O . ASP A 1 203 ? 4.874 11.245 -17.791 1.00 80.38 203 ASP A O 1
ATOM 1622 N N . ARG A 1 204 ? 3.675 11.512 -19.690 1.00 71.75 204 ARG A N 1
ATOM 1623 C CA . ARG A 1 204 ? 4.836 11.809 -20.534 1.00 71.75 204 ARG A CA 1
ATOM 1624 C C . ARG A 1 204 ? 5.502 13.108 -20.103 1.00 71.75 204 ARG A C 1
ATOM 1626 O O . ARG A 1 204 ? 6.725 13.117 -20.028 1.00 71.75 204 ARG A O 1
ATOM 1633 N N . GLY A 1 205 ? 4.732 14.154 -19.799 1.00 69.00 205 GLY A N 1
ATOM 1634 C CA . GLY A 1 205 ? 5.241 15.489 -19.462 1.00 69.00 205 GLY A CA 1
ATOM 1635 C C . GLY A 1 205 ? 5.925 15.585 -18.095 1.00 69.00 205 GLY A C 1
ATOM 1636 O O . GLY A 1 205 ? 6.684 16.520 -17.847 1.00 69.00 205 GLY A O 1
ATOM 1637 N N . THR A 1 206 ? 5.707 14.606 -17.221 1.00 73.25 206 THR A N 1
ATOM 1638 C CA . THR A 1 206 ? 6.282 14.557 -15.872 1.00 73.25 206 THR A CA 1
ATOM 1639 C C . THR A 1 206 ? 7.398 13.518 -15.776 1.00 73.25 206 THR A C 1
ATOM 1641 O O . THR A 1 206 ? 8.581 13.827 -15.949 1.00 73.25 206 THR A O 1
ATOM 1644 N N . ASP A 1 207 ? 7.030 12.271 -15.505 1.00 76.25 207 ASP A N 1
ATOM 1645 C CA . ASP A 1 207 ? 7.969 11.190 -15.219 1.00 76.25 207 ASP A CA 1
ATOM 1646 C C . ASP A 1 207 ? 8.546 10.584 -16.504 1.00 76.25 207 ASP A C 1
ATOM 1648 O O . ASP A 1 207 ? 9.708 10.174 -16.524 1.00 76.25 207 ASP A O 1
ATOM 1652 N N . GLY A 1 208 ? 7.774 10.587 -17.598 1.00 71.69 208 GLY A N 1
ATOM 1653 C CA . GLY A 1 208 ? 8.187 10.032 -18.890 1.00 71.69 208 GLY A CA 1
ATOM 1654 C C . GLY A 1 208 ? 9.431 10.712 -19.471 1.00 71.69 208 GLY A C 1
ATOM 1655 O O . GLY A 1 208 ? 10.334 10.035 -19.965 1.00 71.69 208 GLY A O 1
ATOM 1656 N N . LEU A 1 209 ? 9.547 12.041 -19.334 1.00 70.81 209 LEU A N 1
ATOM 1657 C CA . LEU A 1 209 ? 10.737 12.799 -19.756 1.00 70.81 209 LEU A CA 1
ATOM 1658 C C . LEU A 1 209 ? 12.014 12.399 -19.002 1.00 70.81 209 LEU A C 1
ATOM 1660 O O . LEU A 1 209 ? 13.120 12.604 -19.507 1.00 70.81 209 LEU A O 1
ATOM 1664 N N . ARG A 1 210 ? 11.882 11.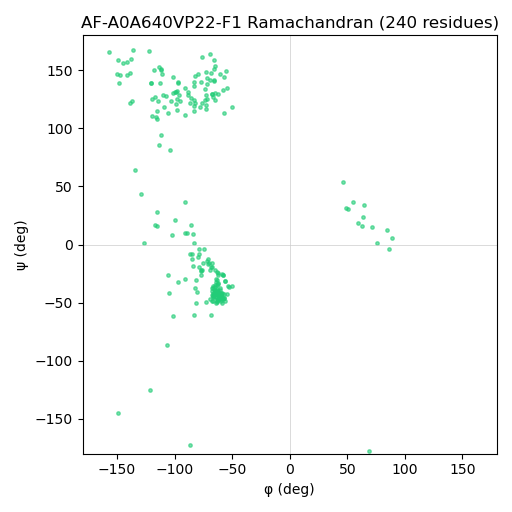842 -17.792 1.00 73.56 210 ARG A N 1
ATOM 1665 C CA . ARG A 1 210 ? 13.018 11.435 -16.952 1.00 73.56 210 ARG A CA 1
ATOM 1666 C C . ARG A 1 210 ? 13.528 10.036 -17.287 1.00 73.56 210 ARG A C 1
ATOM 1668 O O . ARG A 1 210 ? 14.615 9.685 -16.827 1.00 73.56 210 ARG A O 1
ATOM 1675 N N . LEU A 1 211 ? 12.785 9.256 -18.075 1.00 77.44 211 LEU A N 1
ATOM 1676 C CA . LEU A 1 211 ? 13.167 7.900 -18.453 1.00 77.44 211 LEU A CA 1
ATOM 1677 C C . LEU A 1 211 ? 14.390 7.914 -19.368 1.00 77.44 211 LEU A C 1
ATOM 1679 O O . LEU A 1 211 ? 14.446 8.627 -20.373 1.00 77.44 211 LEU A O 1
ATOM 1683 N N . MET A 1 212 ? 15.390 7.107 -19.023 1.00 62.66 212 MET A N 1
ATOM 1684 C CA . MET A 1 212 ? 16.651 7.051 -19.755 1.00 62.66 212 MET A CA 1
ATOM 1685 C C . MET A 1 212 ? 16.900 5.641 -20.292 1.00 62.66 212 MET A C 1
ATOM 1687 O O . MET A 1 212 ? 16.720 4.675 -19.551 1.00 62.66 212 MET A O 1
ATOM 1691 N N . PRO A 1 213 ? 17.397 5.500 -21.539 1.00 58.12 213 PRO A N 1
ATOM 1692 C CA . PRO A 1 213 ? 17.970 4.245 -22.010 1.00 58.12 213 PRO A CA 1
ATOM 1693 C C . PRO A 1 213 ? 18.998 3.715 -21.001 1.00 58.12 213 PRO A C 1
ATOM 1695 O O . PRO A 1 213 ? 19.994 4.387 -20.707 1.00 58.12 213 PRO A O 1
ATOM 1698 N N . TRP A 1 214 ? 18.747 2.529 -20.445 1.00 54.75 214 TRP A N 1
ATOM 1699 C CA . TRP A 1 214 ? 19.683 1.872 -19.540 1.00 54.75 214 TRP A CA 1
ATOM 1700 C C . TRP A 1 214 ? 20.602 0.964 -20.346 1.00 54.75 214 TRP A C 1
ATOM 1702 O O . TRP A 1 214 ? 20.180 -0.041 -20.904 1.00 54.75 214 TRP A O 1
ATOM 1712 N N . TYR A 1 215 ? 21.877 1.334 -20.429 1.00 54.81 215 TYR A N 1
ATOM 1713 C CA . TYR A 1 215 ? 22.859 0.609 -21.236 1.00 54.81 215 TYR A CA 1
ATOM 1714 C C . TYR A 1 215 ? 23.749 -0.349 -20.417 1.00 54.81 215 TYR A C 1
ATOM 1716 O O . TYR A 1 215 ? 24.846 -0.699 -20.865 1.00 54.81 215 TYR A O 1
ATOM 1724 N N . GLY A 1 216 ? 23.290 -0.747 -19.224 1.00 57.25 216 GLY A N 1
ATOM 1725 C CA . GLY A 1 216 ? 24.006 -1.629 -18.296 1.00 57.25 216 GLY A CA 1
ATOM 1726 C C . GLY A 1 216 ? 25.255 -1.012 -17.649 1.00 57.25 216 GLY A C 1
ATOM 1727 O O . GLY A 1 216 ? 25.617 0.137 -17.910 1.00 57.25 216 GLY A O 1
ATOM 1728 N N . ASP A 1 217 ? 25.944 -1.816 -16.836 1.00 55.62 217 ASP A N 1
ATOM 1729 C CA . ASP A 1 217 ? 27.149 -1.446 -16.075 1.00 55.62 217 ASP A CA 1
ATOM 1730 C C . ASP A 1 217 ? 28.462 -1.726 -16.844 1.00 55.62 217 ASP A C 1
ATOM 1732 O O . ASP A 1 217 ? 29.483 -2.104 -16.272 1.00 55.62 217 ASP A O 1
ATOM 1736 N N . ARG A 1 218 ? 28.482 -1.534 -18.175 1.00 55.28 218 ARG A N 1
ATOM 1737 C CA . ARG A 1 218 ? 29.752 -1.596 -18.928 1.00 55.28 218 ARG A CA 1
ATOM 1738 C C . ARG A 1 218 ? 30.663 -0.454 -18.467 1.00 55.28 218 ARG A C 1
ATOM 1740 O O . ARG A 1 218 ? 30.239 0.702 -18.472 1.00 55.28 218 ARG A O 1
ATOM 1747 N N . HIS A 1 219 ? 31.924 -0.747 -18.140 1.00 50.19 219 HIS A N 1
ATOM 1748 C CA . HIS A 1 219 ? 32.924 0.290 -17.875 1.00 50.19 219 HIS A CA 1
ATOM 1749 C C . HIS A 1 219 ? 33.032 1.214 -19.099 1.00 50.19 219 HIS A C 1
ATOM 1751 O O . HIS A 1 219 ? 33.421 0.792 -20.189 1.00 50.19 219 HIS A O 1
ATOM 1757 N N . ARG A 1 220 ? 32.631 2.479 -18.943 1.00 60.53 220 ARG A N 1
ATOM 1758 C CA . ARG A 1 220 ? 32.616 3.470 -20.026 1.00 60.53 220 ARG A CA 1
ATOM 1759 C C . ARG A 1 220 ? 33.694 4.515 -19.784 1.00 60.53 220 ARG A C 1
ATOM 1761 O O . ARG A 1 220 ? 33.745 5.135 -18.724 1.00 60.53 220 ARG A O 1
ATOM 1768 N N . ARG A 1 221 ? 34.520 4.761 -20.805 1.00 69.56 221 ARG A N 1
ATOM 1769 C CA . ARG A 1 221 ? 35.492 5.866 -20.811 1.00 69.56 221 ARG A CA 1
ATOM 1770 C C . ARG A 1 221 ? 34.755 7.197 -20.602 1.00 69.56 221 ARG A C 1
ATOM 1772 O O . ARG A 1 221 ? 33.657 7.382 -21.130 1.00 69.56 221 ARG A O 1
ATOM 1779 N N . ARG A 1 222 ? 35.365 8.145 -19.878 1.00 67.25 222 ARG A N 1
ATOM 1780 C CA . ARG A 1 222 ? 34.767 9.461 -19.548 1.00 67.25 222 ARG A CA 1
ATOM 1781 C C . ARG A 1 222 ? 34.199 10.194 -20.771 1.00 67.25 222 ARG A C 1
ATOM 1783 O O . ARG A 1 222 ? 33.136 10.799 -20.675 1.00 67.25 222 ARG A O 1
ATOM 1790 N N . PHE A 1 223 ? 34.858 10.064 -21.921 1.00 75.06 223 PHE A N 1
ATOM 1791 C CA . PHE A 1 223 ? 34.401 10.620 -23.195 1.00 75.06 223 PHE A CA 1
ATOM 1792 C C . PHE A 1 223 ? 33.048 10.049 -23.648 1.00 75.06 223 PHE A C 1
ATOM 1794 O O . PHE A 1 223 ? 32.156 10.811 -23.996 1.00 75.06 223 PHE A O 1
ATOM 1801 N N . ALA A 1 224 ? 32.841 8.732 -23.552 1.00 68.38 224 ALA A N 1
ATOM 1802 C CA . ALA A 1 224 ? 31.568 8.102 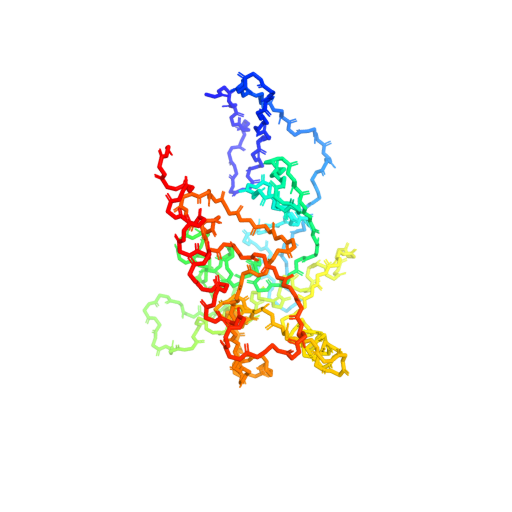-23.909 1.00 68.38 224 ALA A CA 1
ATOM 1803 C C . ALA A 1 224 ? 30.425 8.549 -22.982 1.00 68.38 224 ALA A C 1
ATOM 1805 O O . ALA A 1 224 ? 29.298 8.727 -23.432 1.00 68.38 224 ALA A O 1
ATOM 1806 N N . ILE A 1 225 ? 30.714 8.782 -21.695 1.00 62.34 225 ILE A N 1
ATOM 1807 C CA . ILE A 1 225 ? 29.740 9.330 -20.736 1.00 62.34 225 ILE A CA 1
ATOM 1808 C C . ILE A 1 225 ? 29.387 10.780 -21.093 1.00 62.34 225 ILE A C 1
ATOM 1810 O O . ILE A 1 225 ? 28.216 11.153 -21.055 1.00 62.34 225 ILE A O 1
ATOM 1814 N N . TRP A 1 226 ? 30.385 11.600 -21.435 1.00 73.88 226 TRP A N 1
ATOM 1815 C CA . TRP A 1 226 ? 30.175 12.987 -21.851 1.00 73.88 226 TRP A CA 1
ATOM 1816 C C . TRP A 1 226 ? 29.364 13.070 -23.149 1.00 73.88 226 TRP A C 1
ATOM 1818 O O . TRP A 1 226 ? 28.366 13.786 -23.202 1.00 73.88 226 TRP A O 1
ATOM 1828 N N . MET A 1 227 ? 29.716 12.268 -24.152 1.00 74.06 227 MET A N 1
ATOM 1829 C CA . MET A 1 227 ? 29.020 12.242 -25.435 1.00 74.06 227 MET A CA 1
ATOM 1830 C C . MET A 1 227 ? 27.572 11.750 -25.288 1.00 74.06 227 MET A C 1
ATOM 1832 O O . MET A 1 227 ? 26.660 12.338 -25.861 1.00 74.06 227 MET A O 1
ATOM 1836 N N . ASP A 1 228 ? 27.329 10.742 -24.443 1.00 64.19 228 ASP A N 1
ATOM 1837 C CA . ASP A 1 228 ? 25.973 10.282 -24.126 1.00 64.19 228 ASP A CA 1
ATOM 1838 C C . ASP A 1 228 ? 25.166 11.367 -23.392 1.00 64.19 228 ASP A C 1
ATOM 1840 O O . ASP A 1 228 ? 23.987 11.546 -23.673 1.00 64.19 228 ASP A O 1
ATOM 1844 N N . ARG A 1 229 ? 25.781 12.172 -22.510 1.00 65.38 229 ARG A N 1
ATOM 1845 C CA . ARG A 1 229 ? 25.114 13.340 -21.895 1.00 65.38 229 ARG A CA 1
ATOM 1846 C C . ARG A 1 229 ? 24.725 14.404 -22.924 1.00 65.38 229 ARG A C 1
ATOM 1848 O O . ARG A 1 229 ? 23.637 14.967 -22.812 1.00 65.38 229 ARG A O 1
ATOM 1855 N N . VAL A 1 230 ? 25.578 14.669 -23.913 1.00 73.62 230 VAL A N 1
ATOM 1856 C CA . VAL A 1 230 ? 25.287 15.616 -25.004 1.00 73.62 230 VAL A CA 1
ATOM 1857 C C . VAL A 1 230 ? 24.151 15.086 -25.881 1.00 73.62 230 VAL A C 1
ATOM 1859 O O . VAL A 1 230 ? 23.158 15.783 -26.089 1.00 73.62 230 VAL A O 1
ATOM 1862 N N . LEU A 1 231 ? 24.225 13.820 -26.297 1.00 71.00 231 LEU A N 1
ATOM 1863 C CA . LEU A 1 231 ? 23.171 13.162 -27.071 1.00 71.00 231 LEU A CA 1
ATOM 1864 C C . LEU A 1 231 ? 21.850 13.064 -26.294 1.00 71.00 231 LEU A C 1
ATOM 1866 O O . LEU A 1 231 ? 20.786 13.197 -26.892 1.00 71.00 231 LEU A O 1
ATOM 1870 N N . ARG A 1 232 ? 21.890 12.881 -24.966 1.00 65.00 232 ARG A N 1
ATOM 1871 C CA . ARG A 1 232 ? 20.708 12.928 -24.084 1.00 65.00 232 ARG A CA 1
ATOM 1872 C C . ARG A 1 232 ? 20.058 14.303 -24.087 1.00 65.00 232 ARG A C 1
ATOM 1874 O O . ARG A 1 232 ? 18.850 14.380 -24.278 1.00 65.00 232 ARG A O 1
ATOM 1881 N N . ARG A 1 233 ? 20.838 15.375 -23.900 1.00 65.12 233 ARG A N 1
ATOM 1882 C CA . ARG A 1 233 ? 20.317 16.753 -23.949 1.00 65.12 233 ARG A CA 1
ATOM 1883 C C . ARG A 1 233 ? 19.676 17.044 -25.301 1.00 65.12 233 ARG A C 1
ATOM 1885 O O . ARG A 1 233 ? 18.583 17.592 -25.340 1.00 65.12 233 ARG A O 1
ATOM 1892 N N . TRP A 1 234 ? 20.304 16.589 -26.381 1.00 72.19 234 TRP A N 1
ATOM 1893 C CA . TRP A 1 234 ? 19.760 16.730 -27.727 1.00 72.19 234 TRP A CA 1
ATOM 1894 C C . TRP A 1 234 ? 18.478 15.907 -27.952 1.00 72.19 234 TRP A C 1
ATOM 1896 O O . TRP A 1 234 ? 17.503 16.435 -28.476 1.00 72.19 234 TRP A O 1
ATOM 1906 N N . LYS A 1 235 ? 18.422 14.640 -27.511 1.00 63.75 235 LYS A N 1
ATOM 1907 C CA . LYS A 1 235 ? 17.215 13.797 -27.627 1.00 63.75 235 LYS A CA 1
ATOM 1908 C C . LYS A 1 235 ? 16.045 14.325 -26.796 1.00 63.75 235 LYS A C 1
ATOM 1910 O O . LYS A 1 235 ? 14.917 14.279 -27.272 1.00 63.75 235 LYS A O 1
ATOM 1915 N N . ILE A 1 236 ? 16.302 14.815 -25.582 1.00 60.41 236 ILE A N 1
ATOM 1916 C CA . ILE A 1 236 ? 15.279 15.440 -24.731 1.00 60.41 236 ILE A CA 1
ATOM 1917 C C . ILE A 1 236 ? 14.790 16.736 -25.386 1.00 60.41 236 ILE A C 1
ATOM 1919 O O . ILE A 1 236 ? 13.589 16.917 -25.522 1.00 60.41 236 ILE A O 1
ATOM 1923 N N . TRP A 1 237 ? 15.699 17.579 -25.888 1.00 64.12 237 TRP A N 1
ATOM 1924 C CA . TRP A 1 237 ? 15.343 18.789 -26.635 1.00 64.12 237 TRP A CA 1
ATOM 1925 C C . TRP A 1 237 ? 14.473 18.490 -27.862 1.00 64.12 237 TRP A C 1
ATOM 1927 O O . TRP A 1 237 ? 13.416 19.089 -28.019 1.00 64.12 237 TRP A O 1
ATOM 1937 N N . LYS A 1 238 ? 14.837 17.484 -28.667 1.00 64.31 238 LYS A N 1
ATOM 1938 C CA . LYS A 1 238 ? 14.039 17.052 -29.824 1.00 64.31 238 LYS A CA 1
ATOM 1939 C C . LYS A 1 238 ? 12.649 16.528 -29.431 1.00 64.31 238 LYS A C 1
ATOM 1941 O O . LYS A 1 238 ? 11.706 16.691 -30.193 1.00 64.31 238 LYS A O 1
ATOM 1946 N N . ARG A 1 239 ? 12.521 15.891 -28.261 1.00 58.78 239 ARG A N 1
ATOM 1947 C CA . ARG A 1 239 ? 11.245 15.373 -27.735 1.00 58.78 239 ARG A CA 1
ATOM 1948 C C . ARG A 1 239 ? 10.351 16.448 -27.107 1.00 58.78 239 ARG A C 1
ATOM 1950 O O . ARG A 1 239 ? 9.166 16.195 -26.983 1.00 58.78 239 ARG A O 1
ATOM 1957 N N . MET A 1 240 ? 10.896 17.605 -26.723 1.00 49.59 240 MET A N 1
ATOM 1958 C CA . MET A 1 240 ? 10.131 18.753 -26.203 1.00 49.59 240 MET A CA 1
ATOM 1959 C C . MET A 1 240 ? 9.602 19.682 -27.309 1.00 49.59 240 MET A C 1
ATOM 1961 O O . MET A 1 240 ? 8.867 20.613 -27.010 1.00 49.59 240 MET A O 1
ATOM 1965 N N . ALA A 1 241 ? 10.009 19.476 -28.565 1.00 51.16 241 ALA A N 1
ATOM 1966 C CA . ALA A 1 241 ? 9.716 20.380 -29.679 1.00 51.16 241 ALA A CA 1
ATOM 1967 C C . ALA A 1 241 ? 8.361 20.128 -30.381 1.00 51.16 241 ALA A C 1
ATOM 1969 O O . ALA A 1 241 ? 8.181 20.606 -31.498 1.00 51.16 241 ALA A O 1
ATOM 1970 N N . TRP A 1 242 ? 7.441 19.387 -29.757 1.00 43.38 242 TRP A N 1
ATOM 1971 C CA . TRP A 1 242 ? 6.080 19.136 -30.244 1.00 43.38 242 TRP A CA 1
ATOM 1972 C C . TRP A 1 242 ? 5.099 19.148 -29.078 1.00 43.38 242 TRP A C 1
ATOM 1974 O O . TRP A 1 242 ? 5.353 18.390 -28.112 1.00 43.38 242 TRP A O 1
#

Mean predicted aligned error: 7.45 Å

Radius of gyration: 22.38 Å; Cα contacts (8 Å, |Δi|>4): 319; chains: 1; bounding box: 65×38×58 Å

pLDDT: mean 89.59, std 12.3, range [43.38, 98.81]

Sequence (242 aa):
MGWEPPARLGQFDLLPWFIRDEDDQRHRIDLTSGVVREVAIMHPEHQGIAALGLRWYTVPVVSNMVLTIGGIDYPCAPFNGVYMGTEIASRNFADAGRYALLPDVGEAIGLRTRNSSDPLWKDRALTVLNEAVLHSYQSAGVTLLDHHTASDQFMIFHKRESAAGRRVAADWRWIVPPQASSSCEVFHLKMRNFHPVPNYYRDRGTDGLRLMPWYGDRHRRRFAIWMDRVLRRWKIWKRMAW

Organism: NCBI:txid2602289

Solvent-accessible surface area (backbone atoms only — not comparable to full-atom values): 14473 Å² total; per-residue (Å²): 134,88,81,75,78,64,97,70,82,60,99,81,68,83,77,57,48,78,46,69,55,96,86,71,48,78,45,77,43,75,75,61,89,80,76,72,57,67,43,63,34,35,34,96,86,39,63,45,43,42,75,69,68,43,66,47,70,65,69,52,71,52,63,74,33,28,36,37,50,99,88,46,76,38,69,84,51,65,50,71,65,67,44,44,36,54,58,49,32,59,41,46,36,37,30,78,94,55,65,40,39,47,56,61,47,16,48,36,67,72,42,69,57,79,91,44,86,62,91,56,49,63,61,52,27,52,50,54,42,33,50,14,46,48,52,26,33,54,76,69,74,43,77,64,39,52,62,59,62,50,32,52,53,49,52,53,50,51,50,53,37,46,76,71,65,41,84,76,68,35,52,55,87,74,70,36,54,98,64,75,33,84,80,28,73,55,55,80,51,91,58,51,65,65,44,51,49,68,40,76,31,67,43,60,93,63,53,41,70,59,54,35,89,56,81,72,81,65,91,68,58,71,64,60,55,52,51,49,50,53,52,46,54,50,53,51,51,65,65,66,73,113

InterPro domains:
  IPR004030 Nitric oxide synthase, N-terminal [PF02898] (1-203)
  IPR036119 Nitric oxide synthase, N-terminal domain superfamily [SSF56512] (1-204)
  IPR044944 Nitric oxide synthase, domain 3 superfamily [G3DSA:3.90.1230.10] (38-69)
  IPR044944 Nitric oxide synthase, domain 3 superfamily [G3DSA:3.90.1230.10] (70-149)
  IPR050607 Nitric Oxide Synthase (NOS) [PTHR43410] (1-204)

Secondary structure (DSSP, 8-state):
--PPPPSS--TTPPPPEEEE-TT--EEEEPPPTTSS-EEE---SS-THHHHTT-EEES--EE-S-EEEETTEEES---EE--EEHHIIIIIIIT-TTTT--HHHHHHHTT---TT---TTHHHHHHHHHHHHHHHHHHHTT--EE-HHHHHHHHHHHHHHHHHTTPPPB--HHHHS-SSSGGGSGGGGS--B---EESEEES-TTTTGGG-EE---S----HHHHHHHHHHHHHHHHHHS--

Foldseek 3Di:
DPDDWPPDDDPDTDAFDWDADPVRDTDTHGDDPPPWDKFQFAFPPQRLSNVVRDIDTFKDKDAQKWFDAPNDIDRGDIDTDGAALCCVLVPQCCDCVHVNCQCVLLVSRPHDDPVDPDPCSSVVSSVRSSNRSVVRCVVVVGDYHYLQVLLVVVVVVCVVCVVVVHDDADDLVPSQRPHPRVVRPSNVDDHHHQQEPSDIDRDCVPVVLSHDHDPTDDDDDPVVVVVVVVVNVVVSVVVVPD

Nearest PDB structures (foldseek):
  2an2-assembly1_A-2  TM=9.639E-01  e=3.443E-21  Bacillus subtilis
  2amo-assembly1_A  TM=9.656E-01  e=4.934E-21  Bacillus subtilis
  1dwx-assembly2_B-3  TM=9.733E-01  e=2.982E-20  Mus musculus
  3e7t-assembly2_B  TM=9.722E-01  e=1.506E-19  Mus musculus
  1vaf-assembly1_A-2  TM=9.739E-01  e=1.561E-18  Mus musculus